Protein AF-A0A401QJZ1-F1 (afdb_monomer)

Structure (mmCIF, N/CA/C/O backbone):
data_AF-A0A401QJZ1-F1
#
_entry.id   AF-A0A401QJZ1-F1
#
loop_
_atom_site.group_PDB
_atom_site.id
_atom_site.type_symbol
_atom_site.label_atom_id
_atom_site.label_alt_id
_atom_site.label_comp_id
_atom_site.label_asym_id
_atom_site.label_entity_id
_atom_site.label_seq_id
_atom_site.pdbx_PDB_ins_code
_atom_site.Cartn_x
_atom_site.Cartn_y
_atom_site.Cartn_z
_atom_site.occupancy
_atom_site.B_iso_or_equiv
_atom_site.auth_seq_id
_atom_site.auth_comp_id
_atom_site.auth_asym_id
_atom_site.auth_atom_id
_atom_site.pdbx_PDB_model_num
ATOM 1 N N . ARG A 1 1 ? 8.490 4.859 -27.037 1.00 49.72 1 ARG A N 1
ATOM 2 C CA . ARG A 1 1 ? 8.031 3.642 -26.312 1.00 49.72 1 ARG A CA 1
ATOM 3 C C . ARG A 1 1 ? 8.937 3.454 -25.105 1.00 49.72 1 ARG A C 1
ATOM 5 O O . ARG A 1 1 ? 10.087 3.085 -25.302 1.00 49.72 1 ARG A O 1
ATOM 12 N N . CYS A 1 2 ? 8.454 3.712 -23.892 1.00 53.84 2 CYS A N 1
ATOM 13 C CA . CYS A 1 2 ? 9.208 3.396 -22.677 1.00 53.84 2 CYS A CA 1
ATOM 14 C C . CYS A 1 2 ? 9.010 1.915 -22.328 1.00 53.84 2 CYS A C 1
ATOM 16 O O . CYS A 1 2 ? 7.890 1.409 -22.403 1.00 53.84 2 CYS A O 1
ATOM 18 N N . SER A 1 3 ? 10.095 1.214 -21.996 1.00 68.94 3 SER A N 1
ATOM 19 C CA . SER A 1 3 ? 10.020 -0.169 -21.516 1.00 68.94 3 SER A CA 1
ATOM 20 C C . SER A 1 3 ? 9.369 -0.185 -20.126 1.00 68.94 3 SER A C 1
ATOM 22 O O . SER A 1 3 ? 9.793 0.602 -19.278 1.00 68.94 3 SER A O 1
ATOM 24 N N . PRO A 1 4 ? 8.392 -1.067 -19.840 1.00 72.75 4 PRO A N 1
ATOM 25 C CA . PRO A 1 4 ? 7.817 -1.192 -18.495 1.00 72.75 4 PRO A CA 1
ATOM 26 C C . PRO A 1 4 ? 8.852 -1.660 -17.462 1.00 72.75 4 PRO A C 1
ATOM 28 O O . PRO A 1 4 ? 8.659 -1.483 -16.267 1.00 72.75 4 PRO A O 1
ATOM 31 N N . PHE A 1 5 ? 9.980 -2.200 -17.926 1.00 85.50 5 PHE A N 1
ATOM 32 C CA . PHE A 1 5 ? 11.094 -2.644 -17.094 1.00 85.50 5 PHE A CA 1
ATOM 33 C C . PHE A 1 5 ? 12.227 -1.618 -17.030 1.00 85.50 5 PHE A C 1
ATOM 35 O O . PHE A 1 5 ? 13.308 -1.938 -16.550 1.00 85.50 5 PHE A O 1
ATOM 42 N N . ALA A 1 6 ? 12.017 -0.397 -17.539 1.00 84.56 6 ALA A N 1
ATOM 43 C CA . ALA A 1 6 ? 13.047 0.638 -17.535 1.00 84.56 6 ALA A CA 1
ATOM 44 C C . ALA A 1 6 ? 13.527 0.962 -16.111 1.00 84.56 6 ALA A C 1
ATOM 46 O O . ALA A 1 6 ? 14.721 1.132 -15.913 1.00 84.56 6 ALA A O 1
ATOM 47 N N . ALA A 1 7 ? 12.639 0.971 -15.112 1.00 86.12 7 ALA A N 1
ATOM 48 C CA . ALA A 1 7 ? 13.050 1.207 -13.728 1.00 86.12 7 ALA A CA 1
ATOM 49 C C . ALA A 1 7 ? 14.062 0.150 -13.243 1.00 86.12 7 ALA A C 1
ATOM 51 O O . ALA A 1 7 ? 15.143 0.510 -12.791 1.00 86.12 7 ALA A O 1
ATOM 52 N N . HIS A 1 8 ? 13.770 -1.139 -13.441 1.00 87.44 8 HIS A N 1
ATOM 53 C CA . HIS A 1 8 ? 14.674 -2.237 -13.072 1.00 87.44 8 HIS A CA 1
ATOM 54 C C . HIS A 1 8 ? 15.963 -2.257 -13.902 1.00 87.44 8 HIS A C 1
ATOM 56 O O . HIS A 1 8 ? 17.048 -2.453 -13.367 1.00 87.44 8 HIS A O 1
ATOM 62 N N . LEU A 1 9 ? 15.870 -2.024 -15.217 1.00 89.19 9 LEU A N 1
ATOM 63 C CA . LEU A 1 9 ? 17.038 -2.009 -16.103 1.00 89.19 9 LEU A CA 1
ATOM 64 C C . LEU A 1 9 ? 18.058 -0.937 -15.701 1.00 89.19 9 LEU A C 1
ATOM 66 O O . LEU A 1 9 ? 19.244 -1.112 -15.959 1.00 89.19 9 LEU A O 1
ATOM 70 N N . TYR A 1 10 ? 17.610 0.159 -15.094 1.00 89.75 10 TYR A N 1
ATOM 71 C CA . TYR A 1 10 ? 18.457 1.291 -14.730 1.00 89.75 10 TYR A CA 1
ATOM 72 C C . TYR A 1 10 ? 18.639 1.456 -13.207 1.00 89.75 10 TYR A C 1
ATOM 74 O O . TYR A 1 10 ? 19.152 2.488 -12.781 1.00 89.75 10 TYR A O 1
ATOM 82 N N . ASP A 1 11 ? 18.265 0.460 -12.392 1.00 86.94 11 ASP A N 1
ATOM 83 C CA . ASP A 1 11 ? 18.289 0.511 -10.914 1.00 86.94 11 ASP A CA 1
ATOM 84 C C . ASP A 1 11 ? 17.571 1.755 -10.327 1.00 86.94 11 ASP A C 1
ATOM 86 O O . ASP A 1 11 ? 17.986 2.329 -9.322 1.00 86.94 11 ASP A O 1
ATOM 90 N N . ALA A 1 12 ? 16.474 2.189 -10.955 1.00 87.00 12 ALA A N 1
ATOM 91 C CA . ALA A 1 12 ? 15.706 3.386 -10.592 1.00 87.00 12 ALA A CA 1
ATOM 92 C C . ALA A 1 12 ? 14.441 3.080 -9.761 1.00 87.00 12 ALA A C 1
ATOM 94 O O . ALA A 1 12 ? 13.449 3.804 -9.837 1.00 87.00 12 ALA A O 1
ATOM 95 N N . GLU A 1 13 ? 14.445 1.981 -9.007 1.00 81.81 13 GLU A N 1
ATOM 96 C CA . GLU A 1 13 ? 13.301 1.542 -8.191 1.00 81.81 13 GLU A CA 1
ATOM 97 C C . GLU A 1 13 ? 13.238 2.199 -6.806 1.00 81.81 13 GLU A C 1
ATOM 99 O O . GLU A 1 13 ? 12.165 2.313 -6.217 1.00 81.81 13 GLU A O 1
ATOM 104 N N . ASP A 1 14 ? 14.390 2.628 -6.288 1.00 79.88 14 ASP A N 1
ATOM 105 C CA . ASP A 1 14 ? 14.551 3.250 -4.975 1.00 79.88 14 ASP A CA 1
ATOM 106 C C . ASP A 1 14 ? 15.248 4.605 -5.144 1.00 79.88 14 ASP A C 1
ATOM 108 O O . ASP A 1 14 ? 16.245 4.716 -5.858 1.00 79.88 14 ASP A O 1
ATOM 112 N N . ALA A 1 15 ? 14.754 5.630 -4.448 1.00 79.25 15 ALA A N 1
ATOM 113 C CA . ALA A 1 15 ? 15.329 6.974 -4.447 1.00 79.25 15 ALA A CA 1
ATOM 114 C C . ALA A 1 15 ? 16.772 7.037 -3.903 1.00 79.25 15 ALA A C 1
ATOM 116 O O . ALA A 1 15 ? 17.492 7.994 -4.184 1.00 79.25 15 ALA A O 1
ATOM 117 N N . ASN A 1 16 ? 17.197 6.038 -3.127 1.00 81.69 16 ASN A N 1
ATOM 118 C CA . ASN A 1 16 ? 18.529 5.940 -2.536 1.00 81.69 16 ASN A CA 1
ATOM 119 C C . ASN A 1 16 ? 19.529 5.187 -3.422 1.00 81.69 16 ASN A C 1
ATOM 121 O O . ASN A 1 16 ? 20.726 5.195 -3.123 1.00 81.69 16 ASN A O 1
ATOM 125 N N . THR A 1 17 ? 19.068 4.529 -4.491 1.00 77.56 17 THR A N 1
ATOM 126 C CA . THR A 1 17 ? 19.958 3.830 -5.420 1.00 77.56 17 THR A CA 1
ATOM 127 C C . THR A 1 17 ? 20.375 4.785 -6.537 1.00 77.56 17 THR A C 1
ATOM 129 O O . THR A 1 17 ? 19.515 5.355 -7.208 1.00 77.56 17 THR A O 1
ATOM 132 N N . PRO A 1 18 ? 21.686 5.000 -6.761 1.00 80.19 18 PRO A N 1
ATOM 133 C CA . PRO A 1 18 ? 22.142 5.801 -7.886 1.00 80.19 18 PRO A CA 1
ATOM 134 C C . PRO A 1 18 ? 21.669 5.187 -9.204 1.00 80.19 18 PRO A C 1
ATOM 136 O O . PRO A 1 18 ? 22.037 4.060 -9.537 1.00 80.19 18 PRO A O 1
ATOM 139 N N . VAL A 1 19 ? 20.878 5.951 -9.954 1.00 81.00 19 VAL A N 1
ATOM 140 C CA . VAL A 1 19 ? 20.351 5.530 -11.252 1.00 81.00 19 VAL A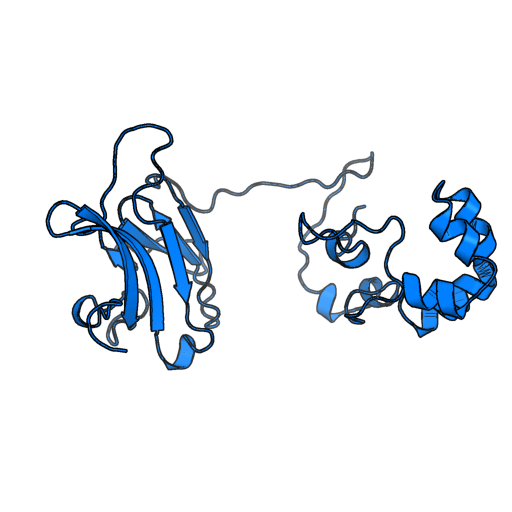 CA 1
ATOM 141 C C . VAL A 1 19 ? 21.511 5.276 -12.213 1.00 81.00 19 VAL A C 1
ATOM 143 O O . VAL A 1 19 ? 22.420 6.100 -12.356 1.00 81.00 19 VAL A O 1
ATOM 146 N N . ARG A 1 20 ? 21.488 4.127 -12.887 1.00 83.00 20 ARG A N 1
ATOM 147 C CA . ARG A 1 20 ? 22.456 3.812 -13.939 1.00 83.00 20 ARG A CA 1
ATOM 148 C C . ARG A 1 20 ? 22.210 4.705 -15.149 1.00 83.00 20 ARG A C 1
ATOM 150 O O . ARG A 1 20 ? 21.081 5.073 -15.444 1.00 83.00 20 ARG A O 1
ATOM 157 N N . MET A 1 21 ? 23.256 4.997 -15.912 1.00 80.75 21 MET A N 1
ATOM 158 C CA . MET A 1 21 ? 23.105 5.678 -17.208 1.00 80.75 21 MET A CA 1
ATOM 159 C C . MET A 1 21 ? 22.931 4.715 -18.380 1.00 80.75 21 MET A C 1
ATOM 161 O O . MET A 1 21 ? 22.413 5.098 -19.425 1.00 80.75 21 MET A O 1
ATOM 165 N N . LEU A 1 22 ? 23.344 3.460 -18.206 1.00 85.88 22 LEU A N 1
ATOM 166 C CA . LEU A 1 22 ? 23.164 2.391 -19.179 1.00 85.88 22 LEU A CA 1
ATOM 167 C C . LEU A 1 22 ? 22.280 1.295 -18.585 1.00 85.88 22 LEU A C 1
ATOM 169 O O . LEU A 1 22 ? 22.377 1.032 -17.382 1.00 85.88 22 LEU A O 1
ATOM 173 N N . PRO A 1 23 ? 21.452 0.633 -19.413 1.00 88.75 23 PRO A N 1
ATOM 174 C CA . PRO A 1 23 ? 20.647 -0.473 -18.942 1.00 88.75 23 PRO A CA 1
ATOM 175 C C . PRO A 1 23 ? 21.561 -1.626 -18.542 1.00 88.75 23 PRO A C 1
ATOM 177 O O . PRO A 1 23 ? 22.586 -1.891 -19.177 1.00 88.75 23 PRO A O 1
ATOM 180 N N . GLY A 1 24 ? 21.162 -2.344 -17.508 1.00 91.44 24 GLY A N 1
ATOM 181 C CA . GLY A 1 24 ? 21.855 -3.533 -17.086 1.00 91.44 24 GLY A CA 1
ATOM 182 C C . GLY A 1 24 ? 21.775 -4.642 -18.140 1.00 91.44 24 GLY A C 1
ATOM 183 O O . GLY A 1 24 ? 20.713 -4.927 -18.708 1.00 91.44 24 GLY A O 1
ATOM 184 N N . LEU A 1 25 ? 22.918 -5.260 -18.425 1.00 91.94 25 LEU A N 1
ATOM 185 C CA . LEU A 1 25 ? 23.078 -6.247 -19.491 1.00 91.94 25 LEU A CA 1
ATOM 186 C C . LEU A 1 25 ? 23.142 -7.659 -18.914 1.00 91.94 25 LEU A C 1
ATOM 188 O O . LEU A 1 25 ? 23.755 -7.894 -17.873 1.00 91.94 25 LEU A O 1
ATOM 192 N N . CYS A 1 26 ? 22.538 -8.622 -19.609 1.00 91.81 26 CYS A N 1
ATOM 193 C CA . CYS A 1 26 ? 22.688 -10.025 -19.244 1.00 91.81 26 CYS A CA 1
ATOM 194 C C . CYS A 1 26 ? 24.154 -10.457 -19.420 1.00 91.81 26 CYS A C 1
ATOM 196 O O . CYS A 1 26 ? 24.778 -10.008 -20.383 1.00 91.81 26 CYS A O 1
ATOM 198 N N . PRO A 1 27 ? 24.709 -11.332 -18.559 1.00 88.00 27 PRO A N 1
ATOM 199 C CA . PRO A 1 27 ? 26.133 -11.687 -18.592 1.00 88.00 27 PRO A CA 1
ATOM 200 C C . PRO A 1 27 ? 26.642 -12.122 -19.975 1.00 88.00 27 PRO A C 1
ATOM 202 O O . PRO A 1 27 ? 27.627 -11.574 -20.480 1.00 88.00 27 PRO A O 1
ATOM 205 N N . ASP A 1 28 ? 25.917 -13.033 -20.627 1.00 87.38 28 ASP A N 1
ATOM 206 C CA . ASP A 1 28 ? 26.284 -13.555 -21.948 1.00 87.38 28 ASP A CA 1
ATOM 207 C C . ASP A 1 28 ? 26.215 -12.461 -23.022 1.00 87.38 28 ASP A C 1
ATOM 209 O O . ASP A 1 28 ? 27.132 -12.291 -23.828 1.00 87.38 28 ASP A O 1
ATOM 213 N N . TYR A 1 29 ? 25.162 -11.641 -22.976 1.00 90.56 29 TYR A N 1
ATOM 214 C CA . TYR A 1 29 ? 24.973 -10.540 -23.915 1.00 90.56 29 TYR A CA 1
ATOM 215 C C . TYR A 1 29 ? 25.985 -9.408 -23.714 1.00 90.56 29 TYR A C 1
ATOM 217 O O . TYR A 1 29 ? 26.430 -8.803 -24.687 1.00 90.56 29 TYR A O 1
ATOM 225 N N . CYS A 1 30 ? 26.389 -9.128 -22.474 1.00 91.62 30 CYS A N 1
ATOM 226 C CA . CYS A 1 30 ? 27.355 -8.078 -22.172 1.00 91.62 30 CYS A CA 1
ATOM 227 C C . CYS A 1 30 ? 28.689 -8.324 -22.880 1.00 91.62 30 CYS A C 1
ATOM 229 O O . CYS A 1 30 ? 29.263 -7.411 -23.477 1.00 91.62 30 CYS A O 1
ATOM 231 N N . THR A 1 31 ? 29.152 -9.575 -22.868 1.00 90.81 31 THR A N 1
ATOM 232 C CA . THR A 1 31 ? 30.398 -9.969 -23.530 1.00 90.81 31 THR A CA 1
ATOM 233 C C . THR A 1 31 ? 30.340 -9.705 -25.034 1.00 90.81 31 THR A C 1
ATOM 235 O O . THR A 1 31 ? 31.297 -9.184 -25.615 1.00 90.81 31 THR A O 1
ATOM 238 N N . ASP A 1 32 ? 29.222 -10.041 -25.671 1.00 92.06 32 ASP A N 1
ATOM 239 C CA . ASP A 1 32 ? 29.037 -9.840 -27.106 1.00 92.06 32 ASP A CA 1
ATOM 240 C C . ASP A 1 32 ? 28.842 -8.368 -27.470 1.00 92.06 32 ASP A C 1
ATOM 242 O O . ASP A 1 32 ? 29.412 -7.897 -28.461 1.00 92.06 32 ASP A O 1
ATOM 246 N N . PHE A 1 33 ? 28.113 -7.621 -26.638 1.00 91.00 33 PHE A N 1
ATOM 247 C CA . PHE A 1 33 ? 27.960 -6.178 -26.773 1.00 91.00 33 PHE A CA 1
ATOM 248 C C . PHE A 1 33 ? 29.312 -5.470 -26.681 1.00 91.00 3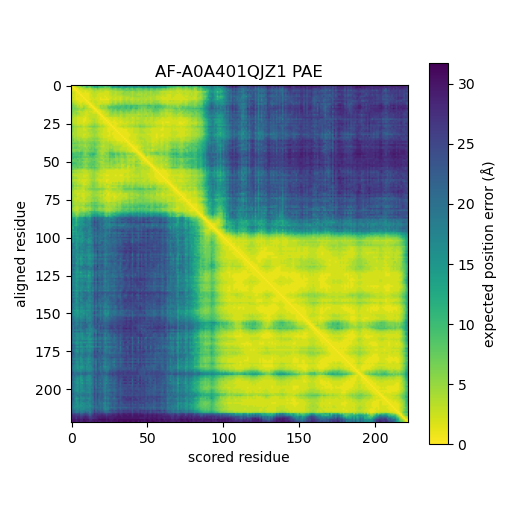3 PHE A C 1
ATOM 250 O O . PHE A 1 33 ? 29.642 -4.669 -27.552 1.00 91.00 33 PHE A O 1
ATOM 257 N N . TRP A 1 34 ? 30.140 -5.802 -25.689 1.00 91.12 34 TRP A N 1
ATOM 258 C CA . TRP A 1 34 ? 31.461 -5.195 -25.540 1.00 91.12 34 TRP A CA 1
ATOM 259 C C . TRP A 1 34 ? 32.343 -5.453 -26.769 1.00 91.12 34 TRP A C 1
ATOM 261 O O . TRP A 1 34 ? 32.947 -4.529 -27.306 1.00 91.12 34 TRP A O 1
ATOM 271 N N . LYS A 1 35 ? 32.367 -6.686 -27.294 1.00 91.25 35 LYS A N 1
ATOM 272 C CA . LYS A 1 35 ? 33.180 -7.024 -28.480 1.00 91.25 35 LYS A CA 1
ATOM 273 C C . LYS A 1 35 ? 32.786 -6.231 -29.727 1.00 91.25 35 LYS A C 1
ATOM 275 O O . LYS A 1 35 ? 33.656 -5.891 -30.523 1.00 91.25 35 LYS A O 1
ATOM 280 N N . ARG A 1 36 ? 31.487 -5.999 -29.927 1.00 93.06 36 ARG A N 1
ATOM 281 C CA . ARG A 1 36 ? 30.946 -5.444 -31.179 1.00 93.06 36 ARG A CA 1
ATOM 282 C C . ARG A 1 36 ? 30.692 -3.943 -31.116 1.00 93.06 36 ARG A C 1
ATOM 284 O O . ARG A 1 36 ? 30.810 -3.272 -32.133 1.00 93.06 36 ARG A O 1
ATOM 291 N N . CYS A 1 37 ? 30.334 -3.440 -29.940 1.00 90.25 37 CYS A N 1
ATOM 292 C CA . CYS A 1 37 ? 29.705 -2.134 -29.785 1.00 90.25 37 CYS A CA 1
ATOM 293 C C . CYS A 1 37 ? 30.353 -1.255 -28.708 1.00 90.25 37 CYS A C 1
ATOM 295 O O . CYS A 1 37 ? 29.906 -0.125 -28.550 1.00 90.25 37 CYS A O 1
ATOM 297 N N . ARG A 1 38 ? 31.386 -1.700 -27.973 1.00 88.12 38 ARG A N 1
ATOM 298 C CA . ARG A 1 38 ? 31.971 -0.903 -26.867 1.00 88.12 38 ARG A CA 1
ATOM 299 C C . ARG A 1 38 ? 32.327 0.535 -27.243 1.00 88.12 38 ARG A C 1
ATOM 301 O O . ARG A 1 38 ? 32.027 1.434 -26.478 1.00 88.12 38 ARG A O 1
ATOM 308 N N . SER A 1 39 ? 32.863 0.758 -28.443 1.00 85.44 39 SER A N 1
ATOM 309 C CA . SER A 1 39 ? 33.275 2.084 -28.922 1.00 85.44 39 SER A CA 1
ATOM 310 C C . SER A 1 39 ? 32.105 3.028 -29.204 1.00 85.44 39 SER A C 1
ATOM 312 O O . SER A 1 39 ? 32.318 4.189 -29.523 1.00 85.44 39 SER A O 1
ATOM 314 N N . THR A 1 40 ? 30.865 2.535 -29.160 1.00 84.00 40 THR A N 1
ATOM 315 C CA . THR A 1 40 ? 29.672 3.380 -29.289 1.00 84.00 40 THR A CA 1
ATOM 316 C C . THR A 1 40 ? 29.285 4.029 -27.965 1.00 84.00 40 THR A C 1
ATOM 318 O O . THR A 1 40 ? 28.518 4.983 -27.966 1.00 84.00 40 THR A O 1
ATOM 321 N N . LEU A 1 41 ? 29.815 3.563 -26.832 1.00 78.06 41 LEU A N 1
ATOM 322 C CA . LEU A 1 41 ? 29.439 4.072 -25.514 1.00 78.06 41 LEU A CA 1
ATOM 323 C C . LEU A 1 41 ? 29.929 5.493 -25.274 1.00 78.06 41 LEU A C 1
ATOM 325 O O . LEU A 1 41 ? 29.131 6.329 -24.865 1.00 78.06 41 LEU A O 1
ATOM 329 N N . SER A 1 42 ? 31.174 5.792 -25.632 1.00 81.44 42 SER A N 1
ATOM 330 C CA . SER A 1 42 ? 31.717 7.156 -25.677 1.00 81.44 42 SER A CA 1
ATOM 331 C C . SER A 1 42 ? 30.922 8.116 -26.570 1.00 81.44 42 SER A C 1
ATOM 333 O O . SER A 1 42 ? 31.038 9.329 -26.420 1.00 81.44 42 SER A O 1
ATOM 335 N N . LEU A 1 43 ? 30.079 7.601 -27.475 1.00 81.06 43 LEU A N 1
ATOM 336 C CA . LEU A 1 43 ? 29.162 8.408 -28.289 1.00 81.06 43 LEU A CA 1
ATOM 337 C C . LEU A 1 43 ? 27.772 8.567 -27.655 1.00 81.06 43 LEU A C 1
ATOM 339 O O . LEU A 1 43 ? 27.035 9.478 -28.023 1.00 81.06 43 LEU A O 1
ATOM 343 N N . LEU A 1 44 ? 27.391 7.672 -26.741 1.00 72.94 44 LEU A N 1
ATOM 344 C CA . LEU A 1 44 ? 26.059 7.607 -26.133 1.00 72.94 44 LEU A CA 1
ATOM 345 C C . LEU A 1 44 ? 26.006 8.231 -24.735 1.00 72.94 44 LEU A C 1
ATOM 347 O O . LEU A 1 44 ? 24.930 8.618 -24.284 1.00 72.94 44 LEU A O 1
ATOM 351 N N . THR A 1 45 ? 27.139 8.320 -24.039 1.00 73.75 45 THR A N 1
ATOM 352 C CA . THR A 1 45 ? 27.222 8.880 -22.689 1.00 73.75 45 THR A CA 1
ATOM 353 C C . THR A 1 45 ? 28.477 9.731 -22.514 1.00 73.75 45 THR A C 1
ATOM 355 O O . THR A 1 45 ? 29.549 9.382 -22.994 1.00 73.75 45 THR A O 1
ATOM 358 N N . GLY A 1 46 ? 28.338 10.852 -21.799 1.00 71.50 46 GLY A N 1
ATOM 359 C CA . GLY A 1 46 ? 29.458 11.703 -21.375 1.00 71.50 46 GLY A CA 1
ATOM 360 C C . GLY A 1 46 ? 30.094 11.264 -20.052 1.00 71.50 46 GLY A C 1
ATOM 361 O O . GLY A 1 46 ? 30.895 12.000 -19.482 1.00 71.50 46 GLY A O 1
ATOM 362 N N . ASP A 1 47 ? 29.710 10.102 -19.522 1.00 76.31 47 ASP A N 1
ATOM 363 C CA . ASP A 1 47 ? 30.231 9.587 -18.263 1.00 76.31 47 ASP A CA 1
ATOM 364 C C . ASP A 1 47 ? 31.637 9.021 -18.409 1.00 76.31 47 ASP A C 1
ATOM 366 O O . ASP A 1 47 ? 31.846 7.937 -18.963 1.00 76.31 47 ASP A O 1
ATOM 370 N N . GLN A 1 48 ? 32.596 9.739 -17.830 1.00 75.00 48 GLN A N 1
ATOM 371 C CA . GLN A 1 48 ? 34.001 9.357 -17.826 1.00 75.00 48 GLN A CA 1
ATOM 372 C C . GLN A 1 48 ? 34.208 7.949 -17.262 1.00 75.00 48 GLN A C 1
ATOM 374 O O . GLN A 1 48 ? 34.995 7.179 -17.801 1.00 75.00 48 GLN A O 1
ATOM 379 N N . ARG A 1 49 ? 33.430 7.567 -16.241 1.00 76.94 49 ARG A N 1
ATOM 380 C CA . ARG A 1 49 ? 33.557 6.263 -15.589 1.00 76.94 49 ARG A CA 1
ATOM 381 C C . ARG A 1 49 ? 33.182 5.116 -16.522 1.00 76.94 49 ARG A C 1
ATOM 383 O O . ARG A 1 49 ? 33.837 4.084 -16.494 1.00 76.94 49 ARG A O 1
ATOM 390 N N . THR A 1 50 ? 32.157 5.291 -17.349 1.00 73.50 50 THR A N 1
ATOM 391 C CA . THR A 1 50 ? 31.749 4.307 -18.358 1.00 73.50 50 THR A CA 1
ATOM 392 C C . THR A 1 50 ? 32.721 4.264 -19.542 1.00 73.50 50 THR A C 1
ATOM 394 O O . THR A 1 50 ? 33.016 3.178 -20.041 1.00 73.50 50 THR A O 1
ATOM 397 N N . MET A 1 51 ? 33.272 5.412 -19.950 1.00 73.50 51 MET A N 1
ATOM 398 C CA . MET A 1 51 ? 34.285 5.490 -21.013 1.00 73.50 51 MET A CA 1
ATOM 399 C C . MET A 1 51 ? 35.606 4.816 -20.610 1.00 73.50 51 MET A C 1
ATOM 401 O O . MET A 1 51 ? 36.181 4.062 -21.395 1.00 73.50 51 MET A O 1
ATOM 405 N N . ASP A 1 52 ? 36.048 4.993 -19.363 1.00 80.06 52 ASP A N 1
ATOM 406 C CA . ASP A 1 52 ? 37.271 4.368 -18.839 1.00 80.06 52 ASP A CA 1
ATOM 407 C C . ASP A 1 52 ? 37.178 2.825 -18.822 1.00 80.06 52 ASP A C 1
ATOM 409 O O . ASP A 1 52 ? 38.188 2.118 -18.907 1.00 80.06 52 ASP A O 1
ATOM 413 N N . LEU A 1 53 ? 35.953 2.287 -18.764 1.00 80.94 53 LEU A N 1
ATOM 414 C CA . LEU A 1 53 ? 35.670 0.851 -18.765 1.00 80.94 53 LEU A CA 1
ATOM 415 C C . LEU A 1 53 ? 35.695 0.218 -20.168 1.00 80.94 53 LEU A C 1
ATOM 417 O O . LEU A 1 53 ? 35.768 -1.005 -20.268 1.00 80.94 53 LEU A O 1
ATOM 421 N N . GLU A 1 54 ? 35.694 0.992 -21.262 1.00 83.94 54 GLU A N 1
ATOM 422 C CA . GLU A 1 54 ? 35.695 0.437 -22.632 1.00 83.94 54 GLU A CA 1
ATOM 423 C C . GLU A 1 54 ? 36.923 -0.451 -22.918 1.00 83.94 54 GLU A C 1
ATOM 425 O O . GLU A 1 54 ? 36.875 -1.383 -23.732 1.00 83.94 54 GLU A O 1
ATOM 430 N N . SER A 1 55 ? 38.034 -0.184 -22.233 1.00 85.38 55 SER A N 1
ATOM 431 C CA . SER A 1 55 ? 39.300 -0.895 -22.414 1.00 85.38 55 SER A CA 1
ATOM 432 C C . SER A 1 55 ? 39.343 -2.278 -21.746 1.00 85.38 55 SER A C 1
ATOM 434 O O . SER A 1 55 ? 40.099 -3.138 -22.202 1.00 85.38 55 SER A O 1
ATOM 436 N N . ASP A 1 56 ? 38.496 -2.533 -20.741 1.00 90.94 56 ASP A N 1
ATOM 437 C CA . ASP A 1 56 ? 38.509 -3.749 -19.917 1.00 90.94 56 ASP A CA 1
ATOM 438 C C . ASP A 1 56 ? 37.118 -4.396 -19.864 1.00 90.94 56 ASP A C 1
ATOM 440 O O . ASP A 1 56 ? 36.201 -3.917 -19.196 1.00 90.94 56 ASP A O 1
ATOM 444 N N . ARG A 1 57 ? 36.977 -5.535 -20.552 1.00 90.62 57 ARG A N 1
ATOM 445 C CA . ARG A 1 57 ? 35.724 -6.297 -20.626 1.00 90.62 57 ARG A CA 1
ATOM 446 C C . ARG A 1 57 ? 35.203 -6.724 -19.255 1.00 90.62 57 ARG A C 1
ATOM 448 O O . ARG A 1 57 ? 33.998 -6.662 -19.028 1.00 90.62 57 ARG A O 1
ATOM 455 N N . GLU A 1 58 ? 36.074 -7.209 -18.373 1.00 90.38 58 GLU A N 1
ATOM 456 C CA . GLU A 1 58 ? 35.649 -7.772 -17.086 1.00 90.38 58 GLU A CA 1
ATOM 457 C C . GLU A 1 58 ? 35.111 -6.674 -16.180 1.00 90.38 58 GLU A C 1
ATOM 459 O O . GLU A 1 58 ? 34.043 -6.816 -15.586 1.00 90.38 58 GLU A O 1
ATOM 464 N N . ARG A 1 59 ? 35.799 -5.529 -16.136 1.00 89.94 59 ARG A N 1
ATOM 465 C CA . ARG A 1 59 ? 35.310 -4.369 -15.385 1.00 89.94 59 ARG A CA 1
ATOM 466 C C . ARG A 1 59 ? 34.038 -3.795 -15.998 1.00 89.94 59 ARG A C 1
ATOM 468 O O . ARG A 1 59 ? 33.122 -3.438 -15.260 1.00 89.94 59 ARG A O 1
ATOM 475 N N . PHE A 1 60 ? 33.962 -3.746 -17.326 1.00 89.19 60 PHE A N 1
ATOM 476 C CA . PHE A 1 60 ? 32.781 -3.286 -18.046 1.00 89.19 60 PHE A CA 1
ATOM 477 C C . PHE A 1 60 ? 31.543 -4.131 -17.725 1.00 89.19 60 PHE A C 1
ATOM 479 O O . PHE A 1 60 ? 30.512 -3.602 -17.306 1.00 89.19 60 PHE A O 1
ATOM 486 N N . CYS A 1 61 ? 31.649 -5.454 -17.862 1.00 90.00 61 CYS A N 1
ATOM 487 C CA . CYS A 1 61 ? 30.532 -6.342 -17.569 1.00 90.00 61 CYS A CA 1
ATOM 488 C C . CYS A 1 61 ? 30.256 -6.460 -16.073 1.00 90.00 61 CYS A C 1
ATOM 490 O O . CYS A 1 61 ? 29.095 -6.495 -15.688 1.00 90.00 61 CYS A O 1
ATOM 492 N N . GLY A 1 62 ? 31.271 -6.403 -15.211 1.00 89.62 62 GLY A N 1
ATOM 493 C CA . GLY A 1 62 ? 31.061 -6.312 -13.765 1.00 89.62 62 GLY A CA 1
ATOM 494 C C . GLY A 1 62 ? 30.260 -5.071 -13.353 1.00 89.62 62 GLY A C 1
ATOM 495 O O . GLY A 1 62 ? 29.469 -5.137 -12.416 1.00 89.62 62 GLY A O 1
ATOM 496 N N . TYR A 1 63 ? 30.422 -3.955 -14.071 1.00 87.56 63 TYR A N 1
ATOM 497 C CA . TYR A 1 63 ? 29.650 -2.735 -13.843 1.00 87.56 63 TYR A CA 1
ATOM 498 C C . TYR A 1 63 ? 28.211 -2.841 -14.374 1.00 87.56 63 TYR A C 1
ATOM 500 O O . TYR A 1 63 ? 27.269 -2.458 -13.679 1.00 87.56 63 TYR A O 1
ATOM 508 N N . LEU A 1 64 ? 28.011 -3.380 -15.582 1.00 88.00 64 LEU A N 1
ATOM 509 C CA . LEU A 1 64 ? 26.694 -3.406 -16.234 1.00 88.00 64 LEU A CA 1
ATOM 510 C C . LEU A 1 64 ? 25.834 -4.636 -15.941 1.00 88.00 64 LEU A C 1
ATOM 512 O O . LEU A 1 64 ? 24.640 -4.598 -16.218 1.00 88.00 64 LEU A O 1
ATOM 516 N N . VAL A 1 65 ? 26.374 -5.716 -15.387 1.00 87.88 65 VAL A N 1
ATOM 517 C CA . VAL A 1 65 ? 25.566 -6.898 -15.064 1.00 87.88 65 VAL A CA 1
ATOM 518 C C . VAL A 1 65 ? 24.583 -6.589 -13.928 1.00 87.88 65 VAL A C 1
ATOM 520 O O . VAL A 1 65 ? 24.942 -5.999 -12.905 1.00 87.88 65 VAL A O 1
ATOM 523 N N . LEU A 1 66 ? 23.323 -6.997 -14.112 1.00 84.81 66 LEU A N 1
ATOM 524 C CA . LEU A 1 66 ? 22.310 -6.968 -13.054 1.00 84.81 66 LEU A CA 1
ATOM 525 C C . LEU A 1 66 ? 22.447 -8.184 -12.148 1.00 84.81 66 LEU A C 1
ATOM 527 O O . LEU A 1 66 ? 22.757 -9.287 -12.598 1.00 84.81 66 LEU A O 1
ATOM 531 N N . ARG A 1 67 ? 22.160 -7.979 -10.860 1.00 79.75 67 ARG A N 1
ATOM 532 C CA . ARG A 1 67 ? 22.102 -9.071 -9.878 1.00 79.75 67 ARG A CA 1
ATOM 533 C C . ARG A 1 67 ? 20.888 -9.966 -10.086 1.00 79.75 67 ARG A C 1
ATOM 535 O O . ARG A 1 67 ? 20.979 -11.155 -9.803 1.00 79.75 67 ARG A O 1
ATOM 542 N N . ASP A 1 68 ? 19.789 -9.393 -10.573 1.00 82.19 68 ASP A N 1
ATOM 543 C CA . ASP A 1 68 ? 18.614 -10.141 -10.998 1.00 82.19 68 ASP A CA 1
ATOM 544 C C . ASP A 1 68 ? 18.647 -10.343 -12.527 1.00 82.19 68 ASP A C 1
ATOM 546 O O . ASP A 1 68 ? 18.360 -9.412 -13.289 1.00 82.19 68 ASP A O 1
ATOM 550 N N . PRO A 1 69 ? 19.027 -11.540 -13.006 1.00 79.50 69 PRO A N 1
ATOM 551 C CA . PRO A 1 69 ? 19.095 -11.830 -14.430 1.00 79.50 69 PRO A CA 1
ATOM 552 C C . PRO A 1 69 ? 17.714 -11.955 -15.094 1.00 79.50 69 PRO A C 1
ATOM 554 O O . PRO A 1 69 ? 17.660 -12.028 -16.321 1.00 79.50 69 PRO A O 1
ATOM 557 N N . GLU A 1 70 ? 16.594 -11.965 -14.354 1.00 82.88 70 GLU A N 1
ATOM 558 C CA . GLU A 1 70 ? 15.266 -11.926 -14.985 1.00 82.88 70 GLU A CA 1
ATOM 559 C C . GLU A 1 70 ? 15.014 -10.567 -15.665 1.00 82.88 70 GLU A C 1
ATOM 561 O O . GLU A 1 70 ? 14.382 -10.520 -16.721 1.00 82.88 70 GLU A O 1
ATOM 566 N N . TYR A 1 71 ? 15.577 -9.474 -15.137 1.00 86.44 71 TYR A N 1
ATOM 567 C CA . TYR A 1 71 ? 15.312 -8.105 -15.602 1.00 86.44 71 TYR A CA 1
ATOM 568 C C . TYR A 1 71 ? 16.418 -7.500 -16.476 1.00 86.44 71 TYR A C 1
ATOM 570 O O . TYR A 1 71 ? 16.420 -6.295 -16.715 1.00 86.44 71 TYR A O 1
ATOM 578 N N . CYS A 1 72 ? 17.348 -8.307 -16.991 1.00 88.69 72 CYS A N 1
ATOM 579 C CA . CYS A 1 72 ? 18.456 -7.818 -17.814 1.00 88.69 72 CYS A CA 1
ATOM 580 C C . CYS A 1 72 ? 18.134 -7.766 -19.316 1.00 88.69 72 CYS A C 1
ATOM 582 O O . CYS A 1 72 ? 17.323 -8.530 -19.850 1.00 88.69 72 CYS A O 1
ATOM 584 N N . TYR A 1 73 ? 18.810 -6.865 -20.032 1.00 88.44 73 TYR A N 1
ATOM 585 C CA . TYR A 1 73 ? 18.699 -6.760 -21.486 1.00 88.44 73 TYR A CA 1
ATOM 586 C C . TYR A 1 73 ? 19.621 -7.769 -22.203 1.00 88.44 73 TYR A C 1
ATOM 588 O O . TYR A 1 73 ? 20.782 -7.907 -21.803 1.00 88.44 73 TYR A O 1
ATOM 596 N N . PRO A 1 74 ? 19.174 -8.427 -23.296 1.00 88.50 74 PRO A N 1
ATOM 597 C CA . PRO A 1 74 ? 17.877 -8.302 -23.970 1.00 88.50 74 PRO A CA 1
ATOM 598 C C . PRO A 1 74 ? 16.813 -9.285 -23.470 1.00 88.50 74 PRO A C 1
ATOM 600 O O . PRO A 1 74 ? 15.684 -9.219 -23.952 1.00 88.50 74 PRO A O 1
ATOM 603 N N . ASN A 1 75 ? 17.135 -10.187 -22.537 1.00 88.44 75 ASN A N 1
ATOM 604 C CA . ASN A 1 75 ? 16.239 -11.277 -22.127 1.00 88.44 75 ASN A CA 1
ATOM 605 C C . ASN A 1 75 ? 14.859 -10.777 -21.689 1.00 88.44 75 ASN A C 1
ATOM 607 O O . ASN A 1 75 ? 13.845 -11.400 -22.013 1.00 88.44 75 ASN A O 1
ATOM 611 N N . VAL A 1 76 ? 14.816 -9.615 -21.035 1.00 87.19 76 VAL A N 1
ATOM 612 C CA . VAL A 1 76 ? 13.584 -8.939 -20.624 1.00 87.19 76 VAL A CA 1
ATOM 613 C C . VAL A 1 76 ? 12.619 -8.673 -21.793 1.00 87.19 76 VAL A C 1
ATOM 615 O O . VAL A 1 76 ? 11.407 -8.788 -21.626 1.00 87.19 76 VAL A O 1
ATOM 618 N N . LEU A 1 77 ? 13.123 -8.399 -23.003 1.00 81.38 77 LEU A N 1
ATOM 619 C CA . LEU A 1 77 ? 12.297 -8.175 -24.196 1.00 81.38 77 LEU A CA 1
ATOM 620 C C . LEU A 1 77 ? 11.716 -9.470 -24.774 1.00 81.38 77 LEU A C 1
ATOM 622 O O . LEU A 1 77 ? 10.669 -9.445 -25.411 1.00 81.38 77 LEU A O 1
ATOM 626 N N . SER A 1 78 ? 12.396 -10.595 -24.564 1.00 84.12 78 SER A N 1
ATOM 627 C CA . SER A 1 78 ? 11.982 -11.917 -25.054 1.00 84.12 78 SER A CA 1
ATOM 628 C C . SER A 1 78 ? 11.243 -12.757 -24.008 1.00 84.12 78 SER A C 1
ATOM 630 O O . SER A 1 78 ? 10.762 -13.847 -24.312 1.00 84.12 78 SER A O 1
ATOM 632 N N . SER A 1 79 ? 11.168 -12.290 -22.760 1.00 85.25 79 SER A N 1
ATOM 633 C CA . SER A 1 79 ? 10.590 -13.059 -21.661 1.00 85.25 79 SER A CA 1
ATOM 634 C C . SER A 1 79 ? 9.066 -13.114 -21.760 1.00 85.25 79 SER A C 1
ATOM 636 O O . SER A 1 79 ? 8.377 -12.133 -21.484 1.00 85.25 79 SER A O 1
ATOM 638 N N . ASN A 1 80 ? 8.516 -14.283 -22.093 1.00 84.00 80 ASN A N 1
ATOM 639 C CA . ASN A 1 80 ? 7.063 -14.495 -22.131 1.00 84.00 80 ASN A CA 1
ATOM 640 C C . ASN A 1 80 ? 6.402 -14.299 -20.760 1.00 84.00 80 ASN A C 1
ATOM 642 O O . ASN A 1 80 ? 5.257 -13.869 -20.686 1.00 84.00 80 ASN A O 1
ATOM 646 N N . ARG A 1 81 ? 7.120 -14.608 -19.672 1.00 84.31 81 ARG A N 1
ATOM 647 C CA . ARG A 1 81 ? 6.618 -14.463 -18.300 1.00 84.31 81 ARG A CA 1
ATOM 648 C C . ARG A 1 81 ? 6.499 -12.993 -17.902 1.00 84.31 81 ARG A C 1
ATOM 650 O O . ARG A 1 81 ? 5.475 -12.612 -17.349 1.00 84.31 81 ARG A O 1
ATOM 657 N N . LEU A 1 82 ? 7.524 -12.188 -18.188 1.00 79.31 82 LEU A N 1
ATOM 658 C CA . LEU A 1 82 ? 7.540 -10.765 -17.827 1.00 79.31 82 LEU A CA 1
ATOM 659 C C . LEU A 1 82 ? 6.626 -9.941 -18.734 1.00 79.31 82 LEU A C 1
ATOM 661 O O . LEU A 1 82 ? 5.972 -9.014 -18.272 1.00 79.31 82 LEU A O 1
ATOM 665 N N . ASN A 1 83 ? 6.535 -10.305 -20.014 1.00 76.81 83 ASN A N 1
ATOM 666 C CA . ASN A 1 83 ? 5.709 -9.584 -20.982 1.00 76.81 83 ASN A CA 1
ATOM 667 C C . ASN A 1 83 ? 4.238 -10.030 -21.005 1.00 76.81 83 ASN A C 1
ATOM 669 O O . ASN A 1 83 ? 3.442 -9.492 -21.779 1.00 76.81 83 ASN A O 1
ATOM 673 N N . ALA A 1 84 ? 3.846 -10.993 -20.169 1.00 79.06 84 ALA A N 1
ATOM 674 C CA . ALA A 1 84 ? 2.455 -11.406 -20.061 1.00 79.06 84 ALA A CA 1
ATOM 675 C C . ALA A 1 84 ? 1.607 -10.311 -19.394 1.00 79.06 84 ALA A C 1
ATOM 677 O O . ALA A 1 84 ? 1.967 -9.772 -18.353 1.00 79.06 84 ALA A O 1
ATOM 678 N N . ASN A 1 85 ? 0.426 -10.036 -19.955 1.00 70.19 85 ASN A N 1
ATOM 679 C CA . ASN A 1 85 ? -0.618 -9.208 -19.332 1.00 70.19 85 ASN A CA 1
ATOM 680 C C . ASN A 1 85 ? -0.230 -7.750 -18.992 1.00 70.19 85 ASN A C 1
ATOM 682 O O . ASN A 1 85 ? -0.887 -7.136 -18.157 1.00 70.19 85 ASN A O 1
ATOM 686 N N . LEU A 1 86 ? 0.758 -7.154 -19.673 1.00 67.00 86 LEU A N 1
ATOM 687 C CA . LEU A 1 86 ? 1.183 -5.752 -19.472 1.00 67.00 86 LEU A CA 1
ATOM 688 C C . LEU A 1 86 ? 0.113 -4.688 -19.822 1.00 67.00 86 LEU A C 1
ATOM 690 O O . LEU A 1 86 ? 0.347 -3.490 -19.667 1.00 67.00 86 LEU A O 1
ATOM 694 N N . GLY A 1 87 ? -1.062 -5.100 -20.304 1.00 67.44 87 GLY A N 1
ATOM 695 C CA . GLY A 1 87 ? -2.116 -4.199 -20.767 1.00 67.44 87 GLY A CA 1
ATOM 696 C C . GLY A 1 87 ? -1.779 -3.504 -22.092 1.00 67.44 87 GLY A C 1
ATOM 697 O O . GLY A 1 87 ? -0.840 -3.869 -22.799 1.00 67.44 87 GLY A O 1
ATOM 698 N N . ALA A 1 88 ? -2.584 -2.506 -22.465 1.00 65.44 88 ALA A N 1
ATOM 699 C CA . ALA A 1 88 ? -2.367 -1.714 -23.673 1.00 65.44 88 ALA A CA 1
ATOM 700 C C . ALA A 1 88 ? -1.498 -0.491 -23.352 1.00 65.44 88 ALA A C 1
ATOM 702 O O . ALA A 1 88 ? -2.004 0.546 -22.928 1.00 65.44 88 ALA A O 1
ATOM 703 N N . VAL A 1 89 ? -0.191 -0.604 -23.577 1.00 65.00 89 VAL A N 1
ATOM 704 C CA . VAL A 1 89 ? 0.732 0.530 -23.460 1.00 65.00 89 VAL A CA 1
ATOM 705 C C . VAL A 1 89 ? 0.578 1.424 -24.690 1.00 65.00 89 VAL A C 1
ATOM 707 O O . VAL A 1 89 ? 0.939 1.027 -25.800 1.00 65.00 89 VAL A O 1
ATOM 710 N N . ARG A 1 90 ? 0.037 2.633 -24.508 1.00 68.00 90 ARG A N 1
ATOM 711 C CA . ARG A 1 90 ? -0.030 3.650 -25.566 1.00 68.00 90 ARG A CA 1
ATOM 712 C C . ARG A 1 90 ? 1.082 4.671 -25.378 1.00 68.00 90 ARG A C 1
ATOM 714 O O . ARG A 1 90 ? 1.420 5.024 -24.252 1.00 68.00 90 ARG A O 1
ATOM 721 N N . ALA A 1 91 ? 1.656 5.117 -26.486 1.00 70.62 91 ALA A N 1
ATOM 722 C CA . ALA A 1 91 ? 2.566 6.248 -26.515 1.00 70.62 91 ALA A CA 1
ATOM 723 C C . ALA A 1 91 ? 2.049 7.271 -27.526 1.00 70.62 91 ALA A C 1
ATOM 725 O O . ALA A 1 91 ? 1.404 6.884 -28.504 1.00 70.62 91 ALA A O 1
ATOM 726 N N . ASP A 1 92 ? 2.297 8.550 -27.276 1.00 75.06 92 ASP A N 1
ATOM 727 C CA . ASP A 1 92 ? 2.026 9.599 -28.255 1.00 75.06 92 ASP A CA 1
ATOM 728 C C . ASP A 1 92 ? 3.047 9.553 -29.422 1.00 75.06 92 ASP A C 1
ATOM 730 O O . ASP A 1 92 ? 3.981 8.738 -29.402 1.00 75.06 92 ASP A O 1
ATOM 734 N N . PRO A 1 93 ? 2.873 10.373 -30.476 1.00 78.44 93 PRO A N 1
ATOM 735 C CA . PRO A 1 93 ? 3.805 10.428 -31.604 1.00 78.44 93 PRO A CA 1
ATOM 736 C C . PRO A 1 93 ? 5.242 10.825 -31.225 1.00 78.44 93 PRO A C 1
ATOM 738 O O . PRO A 1 93 ? 6.172 10.486 -31.954 1.00 78.44 93 PRO A O 1
ATOM 741 N N . GLU A 1 94 ? 5.428 11.502 -30.090 1.00 78.31 94 GLU A N 1
ATOM 742 C CA . GLU A 1 94 ? 6.727 11.914 -29.537 1.00 78.31 94 GLU A CA 1
ATOM 743 C C . GLU A 1 94 ? 7.380 10.796 -28.701 1.00 78.31 94 GLU A C 1
ATOM 745 O O . GLU A 1 94 ? 8.567 10.843 -28.383 1.00 78.31 94 GLU A O 1
ATOM 750 N N . GLY A 1 95 ? 6.628 9.732 -28.407 1.00 65.56 95 GLY A N 1
ATOM 751 C CA . GLY A 1 95 ? 7.095 8.535 -27.726 1.00 65.56 95 GLY A CA 1
ATOM 752 C C . GLY A 1 95 ? 6.846 8.512 -26.218 1.00 65.56 95 GLY A C 1
ATOM 753 O O . GLY A 1 95 ? 7.273 7.528 -25.593 1.00 65.56 95 GLY A O 1
ATOM 754 N N . CYS A 1 96 ? 6.142 9.507 -25.663 1.00 66.62 96 CYS A N 1
ATOM 755 C CA . CYS A 1 96 ? 5.781 9.608 -24.248 1.00 66.62 96 CYS A CA 1
ATOM 756 C C . CYS A 1 96 ? 4.664 8.624 -23.886 1.00 66.62 96 CYS A C 1
ATOM 758 O O . CYS A 1 96 ? 3.715 8.424 -24.644 1.00 66.62 96 CYS A O 1
ATOM 760 N N . LEU A 1 97 ? 4.773 7.994 -22.713 1.00 73.94 97 LEU A N 1
ATOM 761 C CA . LEU A 1 97 ? 3.806 7.011 -22.224 1.00 73.94 97 LEU A CA 1
ATOM 762 C C . LEU A 1 97 ? 2.470 7.687 -21.875 1.00 73.94 97 LEU A C 1
ATOM 764 O O . LEU A 1 97 ? 2.428 8.612 -21.068 1.00 73.94 97 LEU A O 1
ATOM 768 N N . GLN A 1 98 ? 1.369 7.180 -22.423 1.00 69.56 98 GLN A N 1
ATOM 769 C CA . GLN A 1 98 ? 0.029 7.623 -22.055 1.00 69.56 98 GLN A CA 1
ATOM 770 C C . GLN A 1 98 ? -0.456 6.829 -20.841 1.00 69.56 98 GLN A C 1
ATOM 772 O O . GLN A 1 98 ? -0.767 5.641 -20.939 1.00 69.56 98 GLN A O 1
ATOM 777 N N . ILE A 1 99 ? -0.520 7.502 -19.693 1.00 74.19 99 ILE A N 1
ATOM 778 C CA . ILE A 1 99 ? -1.078 6.964 -18.451 1.00 74.19 99 ILE A CA 1
ATOM 779 C C . ILE A 1 99 ? -2.521 7.448 -18.330 1.00 74.19 99 ILE A C 1
ATOM 781 O O . ILE A 1 99 ? -2.791 8.646 -18.387 1.00 74.19 99 ILE A O 1
ATOM 785 N N . CYS A 1 100 ? -3.453 6.518 -18.135 1.00 73.31 100 CYS A N 1
ATOM 786 C CA . CYS A 1 100 ? -4.836 6.843 -17.804 1.00 73.31 100 CYS A CA 1
ATOM 787 C C . CYS A 1 100 ? -5.094 6.494 -16.339 1.00 73.31 100 CYS A C 1
ATOM 789 O O . CYS A 1 100 ? -4.879 5.356 -15.921 1.00 73.31 100 CYS A O 1
ATOM 791 N N . LEU A 1 101 ? -5.585 7.462 -15.567 1.00 79.25 101 LEU A N 1
ATOM 792 C CA . LEU A 1 101 ? -6.039 7.218 -14.204 1.00 79.25 101 LEU A CA 1
ATOM 793 C C . LEU A 1 101 ? -7.487 6.732 -14.239 1.00 79.25 101 LEU A C 1
ATOM 795 O O . LEU A 1 101 ? -8.343 7.335 -14.886 1.00 79.25 101 LEU A O 1
ATOM 799 N N . LYS A 1 102 ? -7.759 5.640 -13.526 1.00 82.75 102 LYS A N 1
ATOM 800 C CA . LYS A 1 102 ? -9.111 5.147 -13.283 1.00 82.75 102 LYS A CA 1
ATOM 801 C C . LYS A 1 102 ? -9.408 5.276 -11.801 1.00 82.75 102 LYS A C 1
ATOM 803 O O . LYS A 1 102 ? -8.676 4.746 -10.971 1.00 82.75 102 LYS A O 1
ATOM 808 N N . GLU A 1 103 ? -10.505 5.942 -11.481 1.00 85.75 103 GLU A N 1
ATOM 809 C CA . GLU A 1 103 ? -11.020 5.973 -10.120 1.00 85.75 103 GLU A CA 1
ATOM 810 C C . GLU A 1 103 ? -11.477 4.565 -9.704 1.00 85.75 103 GLU A C 1
ATOM 812 O O . GLU A 1 103 ? -12.275 3.927 -10.396 1.00 85.75 103 GLU A O 1
ATOM 817 N N . VAL A 1 104 ? -10.944 4.065 -8.586 1.00 87.94 104 VAL A N 1
ATOM 818 C CA . VAL A 1 104 ? -11.266 2.730 -8.038 1.00 87.94 104 VAL A CA 1
ATOM 819 C C . VAL A 1 104 ? -11.971 2.790 -6.683 1.00 87.94 104 VAL A C 1
ATOM 821 O O . VAL A 1 104 ? -12.558 1.801 -6.252 1.00 87.94 104 VAL A O 1
ATOM 824 N N . ALA A 1 105 ? -11.924 3.942 -6.013 1.00 91.19 105 ALA A N 1
ATOM 825 C CA . ALA A 1 105 ? -12.575 4.200 -4.737 1.00 91.19 105 ALA A CA 1
ATOM 826 C C . ALA A 1 105 ? -12.792 5.709 -4.555 1.00 91.19 105 ALA A C 1
ATOM 828 O O . ALA A 1 105 ? -11.963 6.511 -4.982 1.00 91.19 105 ALA A O 1
ATOM 829 N N . ASN A 1 106 ? -13.880 6.092 -3.886 1.00 91.00 106 ASN A N 1
ATOM 830 C CA . ASN A 1 106 ? -14.207 7.486 -3.582 1.00 91.00 106 ASN A CA 1
ATOM 831 C C . ASN A 1 106 ? -14.884 7.637 -2.223 1.00 91.00 106 ASN A C 1
ATOM 833 O O . ASN A 1 106 ? -15.173 6.652 -1.540 1.00 91.00 106 ASN A O 1
ATOM 837 N N . ARG A 1 107 ? -15.119 8.901 -1.840 1.00 92.50 107 ARG A N 1
ATOM 838 C CA . ARG A 1 107 ? -15.739 9.285 -0.560 1.00 92.50 107 ARG A CA 1
ATOM 839 C C . ARG A 1 107 ? -14.999 8.689 0.647 1.00 92.50 107 ARG A C 1
ATOM 841 O O . ARG A 1 107 ? -15.618 8.324 1.644 1.00 92.50 107 ARG A O 1
ATOM 848 N N . LEU A 1 108 ? -13.678 8.575 0.523 1.00 93.56 108 LEU A N 1
ATOM 849 C CA . LEU A 1 108 ? -12.771 8.122 1.573 1.00 93.56 108 LEU A CA 1
ATOM 850 C C . LEU A 1 108 ? -12.416 9.283 2.508 1.00 93.56 108 LEU A C 1
ATOM 852 O O . LEU A 1 108 ? -12.370 10.438 2.081 1.00 93.56 108 LEU A O 1
ATOM 856 N N . ARG A 1 109 ? -12.128 8.980 3.774 1.00 93.38 109 ARG A N 1
ATOM 857 C CA . ARG A 1 109 ? -11.746 9.978 4.789 1.00 93.38 109 ARG A CA 1
ATOM 858 C C . ARG A 1 109 ? -10.240 9.964 5.039 1.00 93.38 109 ARG A C 1
ATOM 860 O O . ARG A 1 109 ? -9.769 9.210 5.879 1.00 93.38 109 ARG A O 1
ATOM 867 N N . ASN A 1 110 ? -9.508 10.813 4.321 1.00 93.31 110 ASN A N 1
ATOM 868 C CA . ASN A 1 110 ? -8.044 10.906 4.382 1.00 93.31 110 ASN A CA 1
ATOM 869 C C . ASN A 1 110 ? -7.352 9.522 4.285 1.00 93.31 110 ASN A C 1
ATOM 871 O O . ASN A 1 110 ? -6.871 8.999 5.294 1.00 93.31 110 ASN A O 1
ATOM 875 N N . PRO A 1 111 ? -7.397 8.857 3.112 1.00 95.75 111 PRO A N 1
ATOM 876 C CA . PRO A 1 111 ? -6.788 7.541 2.937 1.00 95.75 111 PRO A CA 1
ATOM 877 C C . PRO A 1 111 ? -5.261 7.617 3.069 1.00 95.75 111 PRO A C 1
ATOM 879 O O . PRO A 1 111 ? -4.626 8.437 2.414 1.00 95.75 111 PRO A O 1
ATOM 882 N N . VAL A 1 112 ? -4.682 6.739 3.889 1.00 95.62 112 VAL A N 1
ATOM 883 C CA . VAL A 1 112 ? -3.242 6.725 4.222 1.00 95.62 112 VAL A CA 1
ATOM 884 C C . VAL A 1 112 ? -2.503 5.509 3.671 1.00 95.62 112 VAL A C 1
ATOM 886 O 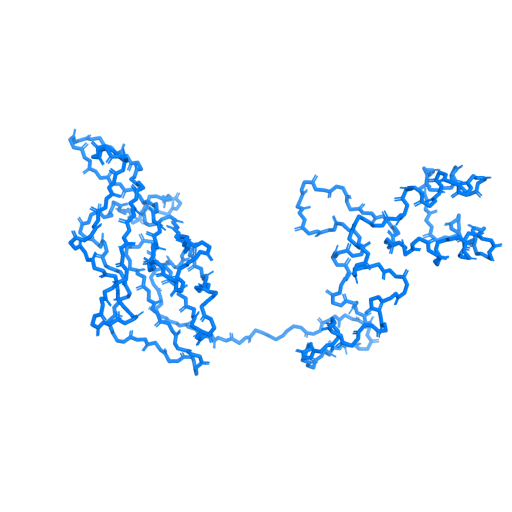O . VAL A 1 112 ? -1.286 5.537 3.533 1.00 95.62 112 VAL A O 1
ATOM 889 N N . ALA A 1 113 ? -3.220 4.433 3.339 1.00 95.06 113 ALA A N 1
ATOM 890 C CA . ALA A 1 113 ? -2.620 3.238 2.759 1.00 95.06 113 ALA A CA 1
ATOM 891 C C . ALA A 1 113 ? -3.602 2.506 1.840 1.00 95.06 113 ALA A C 1
ATOM 893 O O . ALA A 1 113 ? -4.803 2.452 2.116 1.00 95.06 113 ALA A O 1
ATOM 894 N N . MET A 1 114 ? -3.070 1.892 0.782 1.00 95.62 114 MET A N 1
ATOM 895 C CA . MET A 1 114 ? -3.765 0.928 -0.069 1.00 95.62 114 MET A CA 1
ATOM 896 C C . MET A 1 114 ? -2.857 -0.279 -0.287 1.00 95.62 114 MET A C 1
ATOM 898 O O . MET A 1 114 ? -1.691 -0.121 -0.634 1.00 95.62 114 MET A O 1
ATOM 902 N N . LEU A 1 115 ? -3.378 -1.483 -0.073 1.00 94.75 115 LEU A N 1
ATOM 903 C CA . LEU A 1 115 ? -2.563 -2.699 -0.080 1.00 94.75 115 LEU A CA 1
ATOM 904 C C . LEU A 1 115 ? -3.395 -3.955 -0.373 1.00 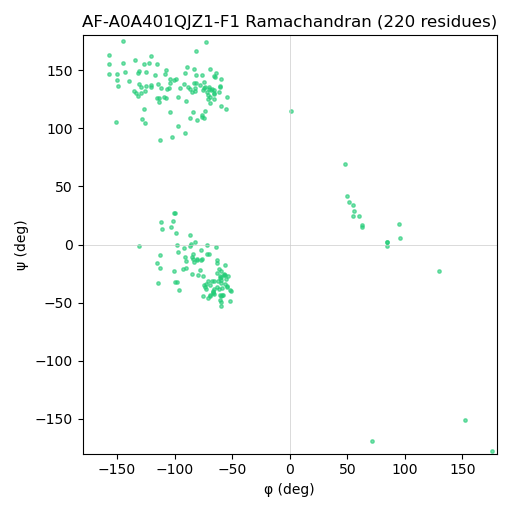94.75 115 LEU A C 1
ATOM 906 O O . LEU A 1 115 ? -4.620 -3.939 -0.265 1.00 94.75 115 LEU A O 1
ATOM 910 N N . HIS A 1 116 ? -2.737 -5.052 -0.748 1.00 94.19 116 HIS A N 1
ATOM 911 C CA . HIS A 1 116 ? -3.375 -6.348 -1.005 1.00 94.19 116 HIS A CA 1
ATOM 912 C C . HIS A 1 116 ? -2.915 -7.405 0.005 1.00 94.19 116 HIS A C 1
ATOM 914 O O . HIS A 1 116 ? -1.811 -7.334 0.536 1.00 94.19 116 HIS A O 1
ATOM 920 N N . ALA A 1 117 ? -3.741 -8.429 0.230 1.00 91.50 117 ALA A N 1
ATOM 921 C CA . ALA A 1 117 ? -3.449 -9.489 1.205 1.00 91.50 117 ALA A CA 1
ATOM 922 C C . ALA A 1 117 ? -2.559 -10.631 0.681 1.00 91.50 117 ALA A C 1
ATOM 924 O O . ALA A 1 117 ? -2.165 -11.505 1.448 1.00 91.50 117 ALA A O 1
ATOM 925 N N . ALA A 1 118 ? -2.272 -10.649 -0.627 1.00 89.50 118 ALA A N 1
ATOM 926 C CA . ALA A 1 118 ? -1.454 -11.682 -1.288 1.00 89.50 118 ALA A CA 1
ATOM 927 C C . ALA A 1 118 ? -1.982 -13.121 -1.075 1.00 89.50 118 ALA A C 1
ATOM 929 O O . ALA A 1 118 ? -1.235 -14.095 -1.097 1.00 89.50 118 ALA A O 1
ATOM 930 N N . ASP A 1 119 ? -3.294 -13.268 -0.886 1.00 90.00 119 ASP A N 1
ATOM 931 C CA . ASP A 1 119 ? -3.980 -14.536 -0.606 1.00 90.00 119 ASP A CA 1
ATOM 932 C C . ASP A 1 119 ? -4.621 -15.180 -1.854 1.00 90.00 119 ASP A C 1
ATOM 934 O O . ASP A 1 119 ? -5.203 -16.265 -1.770 1.00 90.00 119 ASP A O 1
ATOM 938 N N . GLY A 1 120 ? -4.491 -14.531 -3.016 1.00 89.31 120 GLY A N 1
ATOM 939 C CA . GLY A 1 120 ? -5.089 -14.942 -4.291 1.00 89.31 120 GLY A CA 1
ATOM 940 C C . GLY A 1 120 ? -6.538 -14.485 -4.488 1.00 89.31 120 GLY A C 1
ATOM 941 O O . GLY A 1 120 ? -7.133 -14.786 -5.515 1.00 89.31 120 GLY A O 1
ATOM 942 N N . THR A 1 121 ? -7.121 -13.742 -3.541 1.00 91.00 121 THR A N 1
ATOM 943 C CA . THR A 1 121 ? -8.509 -13.251 -3.656 1.00 91.00 121 THR A CA 1
ATOM 944 C C . THR A 1 121 ? -8.643 -12.003 -4.528 1.00 91.00 121 THR A C 1
ATOM 946 O O . THR A 1 121 ? -9.760 -11.602 -4.850 1.00 91.00 121 THR A O 1
ATOM 949 N N . HIS A 1 122 ? -7.518 -11.364 -4.871 1.00 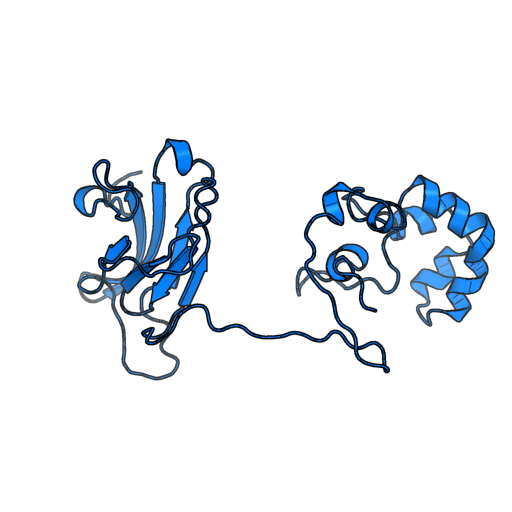92.00 122 HIS A N 1
ATOM 950 C CA . HIS A 1 122 ? -7.460 -10.072 -5.566 1.00 92.00 122 HIS A CA 1
ATOM 951 C C . HIS A 1 122 ? -8.247 -8.951 -4.866 1.00 92.00 122 HIS A C 1
ATOM 953 O O . HIS A 1 122 ? -8.650 -7.974 -5.494 1.00 92.00 122 HIS A O 1
ATOM 959 N N . ARG A 1 123 ? -8.453 -9.078 -3.551 1.00 94.94 123 ARG A N 1
ATOM 960 C CA . ARG A 1 123 ? -8.971 -7.993 -2.720 1.00 94.94 123 ARG A CA 1
ATOM 961 C C . ARG A 1 123 ? -7.878 -6.975 -2.443 1.00 94.94 123 ARG A C 1
ATOM 963 O O . ARG A 1 123 ? -6.716 -7.339 -2.235 1.00 94.94 123 ARG A O 1
ATOM 970 N N . PHE A 1 124 ? -8.282 -5.718 -2.356 1.00 96.19 124 PHE A N 1
ATOM 971 C CA . PHE A 1 124 ? -7.443 -4.649 -1.837 1.00 96.19 124 PHE A CA 1
ATOM 972 C C . PHE A 1 124 ? -8.123 -3.972 -0.653 1.00 96.19 124 PHE A C 1
ATOM 974 O O . PHE A 1 124 ? -9.3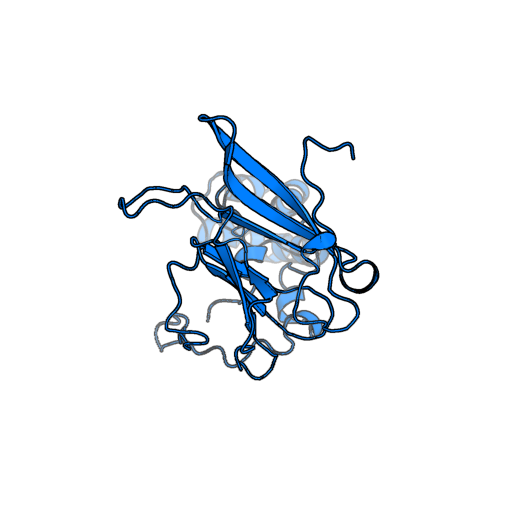42 -4.027 -0.484 1.00 96.19 124 PHE A O 1
ATOM 981 N N . PHE A 1 125 ? -7.307 -3.357 0.188 1.00 98.06 125 PHE A N 1
ATOM 982 C CA . PHE A 1 125 ? -7.711 -2.761 1.446 1.00 98.06 125 PHE A CA 1
ATOM 983 C C . PHE A 1 125 ? -7.249 -1.317 1.456 1.00 98.06 125 PHE A C 1
ATOM 985 O O . PHE A 1 125 ? -6.096 -1.050 1.126 1.00 98.06 125 PHE A O 1
ATOM 992 N N . ILE A 1 126 ? -8.145 -0.403 1.818 1.00 98.19 126 ILE A N 1
ATOM 993 C CA . ILE A 1 126 ? -7.831 1.017 1.971 1.00 98.19 126 ILE A CA 1
ATOM 994 C C . ILE A 1 126 ? -7.980 1.382 3.440 1.00 98.19 126 ILE A C 1
ATOM 996 O O . ILE A 1 126 ? -9.060 1.201 4.005 1.00 98.19 126 ILE A O 1
ATOM 1000 N N . ALA A 1 127 ? -6.912 1.896 4.039 1.00 98.12 127 ALA A N 1
ATOM 1001 C CA . ALA A 1 127 ? -6.926 2.425 5.394 1.00 98.12 127 ALA A CA 1
ATOM 1002 C C . ALA A 1 127 ? -7.128 3.943 5.380 1.00 98.12 127 ALA A C 1
ATOM 1004 O O . ALA A 1 127 ? -6.488 4.662 4.615 1.00 98.12 127 ALA A O 1
ATOM 1005 N N . GLU A 1 128 ? -8.014 4.421 6.241 1.00 97.50 128 GLU A N 1
ATOM 1006 C CA . GLU A 1 128 ? -8.337 5.825 6.469 1.00 97.50 128 GLU A CA 1
ATOM 1007 C C . GLU A 1 128 ? -7.694 6.293 7.775 1.00 97.50 128 GLU A C 1
ATOM 1009 O O . GLU A 1 128 ? -7.757 5.577 8.779 1.00 97.50 128 GLU A O 1
ATOM 1014 N N . GLN A 1 129 ? -7.141 7.513 7.795 1.00 97.00 129 GLN A N 1
ATOM 1015 C CA . GLN A 1 129 ? -6.457 8.085 8.967 1.00 97.00 129 GLN A CA 1
ATOM 1016 C C . GLN A 1 129 ? -7.329 8.051 10.235 1.00 97.00 129 GLN A C 1
ATOM 1018 O O . GLN A 1 129 ? -6.821 7.946 11.346 1.00 97.00 129 GLN A O 1
ATOM 1023 N N . VAL A 1 130 ? -8.656 8.075 10.081 1.00 96.69 130 VAL A N 1
ATOM 1024 C CA . VAL A 1 130 ? -9.634 8.012 11.180 1.00 96.69 130 VAL A CA 1
ATOM 1025 C C . VAL A 1 130 ? -9.751 6.642 11.860 1.00 96.69 130 VAL A C 1
ATOM 1027 O O . VAL A 1 130 ? -10.547 6.499 12.781 1.00 96.69 130 VAL A O 1
ATOM 1030 N N . GLY A 1 131 ? -8.993 5.629 11.429 1.00 97.69 131 GLY A N 1
ATOM 1031 C CA . GLY A 1 131 ? -9.003 4.297 12.042 1.00 97.69 131 GLY A CA 1
ATOM 1032 C C . GLY A 1 131 ? -9.929 3.287 11.372 1.00 97.69 131 GLY A C 1
ATOM 1033 O O . GLY A 1 131 ? -10.249 2.270 11.980 1.00 97.69 131 GLY A O 1
ATOM 1034 N N . LEU A 1 132 ? -10.366 3.538 10.138 1.00 98.12 132 LEU A N 1
ATOM 1035 C CA . LEU A 1 132 ? -11.182 2.595 9.371 1.00 98.12 132 LEU A CA 1
ATOM 1036 C C . LEU A 1 132 ? -10.343 1.918 8.296 1.00 98.12 132 LEU A C 1
ATOM 1038 O O . LEU A 1 132 ? -9.632 2.584 7.551 1.00 98.12 132 LEU A O 1
ATOM 1042 N N . VAL A 1 133 ? -10.479 0.603 8.161 1.00 98.38 133 VAL A N 1
ATOM 1043 C CA . VAL A 1 133 ? -9.939 -0.138 7.018 1.00 98.38 133 VAL A CA 1
ATOM 1044 C C . VAL A 1 133 ? -11.098 -0.726 6.236 1.00 98.38 133 VAL A C 1
ATOM 1046 O O . VAL A 1 133 ? -11.931 -1.438 6.791 1.00 98.38 133 VAL A O 1
ATOM 1049 N N . TRP A 1 134 ? -11.160 -0.450 4.940 1.00 98.31 134 TRP A N 1
ATOM 1050 C CA . TRP A 1 134 ? -12.201 -0.937 4.041 1.00 98.31 134 TRP A CA 1
ATOM 1051 C C . TRP A 1 134 ? -11.656 -2.022 3.125 1.00 98.31 134 TRP A C 1
ATOM 1053 O O . TRP A 1 134 ? -10.602 -1.836 2.526 1.00 98.31 134 TRP A O 1
ATOM 1063 N N . ALA A 1 135 ? -12.393 -3.121 2.972 1.00 97.94 135 ALA A N 1
ATOM 1064 C CA . ALA A 1 135 ? -12.095 -4.144 1.977 1.00 97.94 135 ALA A CA 1
ATOM 1065 C C . ALA A 1 135 ? -12.847 -3.861 0.669 1.00 97.94 135 ALA A C 1
ATOM 1067 O O . ALA A 1 135 ? -14.033 -3.525 0.681 1.00 97.94 135 ALA A O 1
ATOM 1068 N N . TYR A 1 136 ? -12.163 -4.055 -0.451 1.00 97.25 136 TYR A N 1
ATOM 1069 C CA . TYR A 1 136 ? -12.720 -4.012 -1.796 1.00 97.25 136 TYR A CA 1
ATOM 1070 C C . TYR A 1 136 ? -12.491 -5.359 -2.477 1.00 97.25 136 TYR A C 1
ATOM 1072 O O . TYR A 1 136 ? -11.415 -5.953 -2.373 1.00 97.25 136 TYR A O 1
ATOM 1080 N N . LEU A 1 137 ? -13.523 -5.858 -3.150 1.00 95.69 137 LEU A N 1
ATOM 1081 C CA . LEU A 1 137 ? -13.494 -7.143 -3.843 1.00 95.69 137 LEU A CA 1
ATOM 1082 C C . LEU A 1 137 ? -12.834 -7.017 -5.222 1.00 95.69 137 LEU A C 1
ATOM 1084 O O . LEU A 1 137 ? -12.678 -5.918 -5.747 1.00 95.69 137 LEU A O 1
ATOM 1088 N N . ALA A 1 138 ? -12.497 -8.151 -5.839 1.00 91.62 138 ALA A N 1
ATOM 1089 C CA . ALA A 1 138 ? -11.842 -8.195 -7.151 1.00 91.62 138 ALA A CA 1
ATOM 1090 C C . ALA A 1 138 ? -12.622 -7.465 -8.266 1.00 91.62 138 ALA A C 1
ATOM 1092 O O . ALA A 1 138 ? -12.035 -6.978 -9.226 1.00 91.62 138 ALA A O 1
ATOM 1093 N N . ASN A 1 139 ? -13.947 -7.357 -8.131 1.00 90.50 139 ASN A N 1
ATOM 1094 C CA . ASN A 1 139 ? -14.815 -6.609 -9.047 1.00 90.50 139 ASN A CA 1
ATOM 1095 C C . ASN A 1 139 ? -14.857 -5.088 -8.765 1.00 90.50 139 ASN A C 1
ATOM 1097 O O . ASN A 1 139 ? -15.615 -4.373 -9.416 1.00 90.50 139 ASN A O 1
ATOM 1101 N N . GLY A 1 140 ? -14.099 -4.594 -7.781 1.00 91.44 140 GLY A N 1
ATOM 1102 C CA . GLY A 1 140 ? -14.068 -3.194 -7.352 1.00 91.44 140 GLY A CA 1
ATOM 1103 C C . GLY A 1 140 ? -15.157 -2.795 -6.352 1.00 91.44 140 GLY A C 1
ATOM 1104 O O . GLY A 1 140 ? -15.179 -1.649 -5.911 1.00 91.44 140 GLY A O 1
ATOM 1105 N N . SER A 1 141 ? -16.061 -3.699 -5.956 1.00 94.38 141 SER A N 1
ATOM 1106 C CA . SER A 1 141 ? -17.114 -3.355 -4.992 1.00 94.38 141 SER A CA 1
ATOM 1107 C C . SER A 1 141 ? -16.561 -3.237 -3.569 1.00 94.38 141 SER A C 1
ATOM 1109 O O . SER A 1 141 ? -15.824 -4.115 -3.112 1.00 94.38 141 SER A O 1
ATOM 1111 N N . LYS A 1 142 ? -16.955 -2.175 -2.857 1.00 96.75 142 LYS A N 1
ATOM 1112 C CA . LYS A 1 142 ? -16.639 -1.953 -1.440 1.00 96.75 142 LYS A CA 1
ATOM 1113 C C . LYS A 1 142 ? -17.498 -2.854 -0.548 1.00 96.75 142 LYS A C 1
ATOM 1115 O O . LYS A 1 142 ? -18.719 -2.895 -0.701 1.00 96.75 142 LYS A O 1
ATOM 1120 N N . VAL A 1 143 ? -16.885 -3.524 0.424 1.00 97.00 143 VAL A N 1
ATOM 1121 C CA . VAL A 1 143 ? -17.611 -4.261 1.467 1.00 97.00 143 VAL A CA 1
ATOM 1122 C C . VAL A 1 143 ? -18.301 -3.263 2.406 1.00 97.00 143 VAL A C 1
ATOM 1124 O O . VAL A 1 143 ? -17.700 -2.281 2.836 1.00 97.00 143 VAL A O 1
ATOM 1127 N N . SER A 1 144 ? -19.578 -3.504 2.718 1.00 94.81 144 SER A N 1
ATOM 1128 C CA . SER A 1 144 ? -20.414 -2.564 3.485 1.00 94.81 144 SER A CA 1
ATOM 1129 C C . SER A 1 144 ? -19.946 -2.356 4.925 1.00 94.81 144 SER A C 1
ATOM 1131 O O . SER A 1 144 ? -20.122 -1.273 5.480 1.00 94.81 144 SER A O 1
ATOM 1133 N N . ARG A 1 145 ? -19.344 -3.384 5.529 1.00 96.00 145 ARG A N 1
ATOM 1134 C CA . ARG A 1 145 ? -18.709 -3.311 6.846 1.00 96.00 145 ARG A CA 1
ATOM 1135 C C . ARG A 1 145 ? -17.198 -3.130 6.692 1.00 96.00 145 ARG A C 1
ATOM 1137 O O . ARG A 1 145 ? -16.619 -3.732 5.785 1.00 96.00 145 ARG A O 1
ATOM 1144 N N . PRO A 1 146 ? -16.561 -2.331 7.561 1.00 97.56 146 PRO A N 1
ATOM 1145 C CA . PRO A 1 146 ? -15.117 -2.188 7.537 1.00 97.56 146 PRO A CA 1
ATOM 1146 C C . PRO A 1 146 ? -14.445 -3.523 7.873 1.00 97.56 146 PRO A C 1
ATOM 1148 O O . PRO A 1 146 ? -14.953 -4.314 8.667 1.00 97.56 146 PRO A O 1
ATOM 1151 N N . PHE A 1 147 ? -13.280 -3.740 7.271 1.00 98.19 147 PHE A N 1
ATOM 1152 C CA . PHE A 1 147 ? -12.366 -4.823 7.611 1.00 98.19 147 PHE A CA 1
ATOM 1153 C C . PHE A 1 147 ? -11.849 -4.688 9.047 1.00 98.19 147 PHE A C 1
ATOM 1155 O O . PHE A 1 147 ? -11.698 -5.688 9.742 1.00 98.19 147 PHE A O 1
ATOM 1162 N N . LEU A 1 148 ? -11.617 -3.450 9.491 1.00 98.44 148 LEU A N 1
ATOM 1163 C CA . LEU A 1 148 ? -11.183 -3.101 10.841 1.00 98.44 148 LEU A CA 1
ATOM 1164 C C . LEU A 1 148 ? -11.743 -1.726 11.221 1.00 98.44 148 LEU A C 1
ATOM 1166 O O . LEU A 1 148 ? -11.693 -0.804 10.403 1.00 98.44 148 LEU A O 1
ATOM 1170 N N . ASN A 1 149 ? -12.250 -1.581 12.449 1.00 98.06 149 ASN A N 1
ATOM 1171 C CA . ASN A 1 149 ? -12.711 -0.298 12.981 1.00 98.06 149 ASN A CA 1
ATOM 1172 C C . ASN A 1 149 ? -12.048 0.051 14.324 1.00 98.06 149 ASN A C 1
ATOM 1174 O O . ASN A 1 149 ? -12.425 -0.472 15.366 1.00 98.06 149 ASN A O 1
ATOM 1178 N N . LEU A 1 150 ? -11.091 0.974 14.299 1.00 97.75 150 LEU A N 1
ATOM 1179 C CA . LEU A 1 150 ? -10.374 1.480 15.469 1.00 97.75 150 LEU A CA 1
ATOM 1180 C C . LEU A 1 150 ? -10.709 2.943 15.790 1.00 97.75 150 LEU A C 1
ATOM 1182 O O . LEU A 1 150 ? -9.953 3.587 16.515 1.00 97.75 150 LEU A O 1
ATOM 1186 N N . THR A 1 151 ? -11.828 3.484 15.293 1.00 96.94 151 THR A N 1
ATOM 1187 C CA . THR A 1 151 ? -12.178 4.910 15.465 1.00 96.94 151 THR A CA 1
ATOM 1188 C C . THR A 1 151 ? -12.260 5.356 16.925 1.00 96.94 151 THR A C 1
ATOM 1190 O O . THR A 1 151 ? -12.085 6.533 17.210 1.00 96.94 151 THR A O 1
ATOM 1193 N N . GLU A 1 152 ? -12.543 4.438 17.853 1.00 95.50 152 GLU A N 1
ATOM 1194 C CA . GLU A 1 152 ? -12.611 4.736 19.292 1.00 95.50 152 GLU A CA 1
ATOM 1195 C C . GLU A 1 152 ? -11.232 4.808 19.965 1.00 95.50 152 GLU A C 1
ATOM 1197 O O . GLU A 1 152 ? -11.076 5.473 20.986 1.00 95.50 152 GLU A O 1
ATOM 1202 N N . ALA A 1 153 ? -10.231 4.120 19.411 1.00 95.12 153 ALA A N 1
ATOM 1203 C CA . ALA A 1 153 ? -8.888 4.041 19.982 1.00 95.12 153 ALA A CA 1
ATOM 1204 C C . ALA A 1 153 ? -7.904 5.005 19.309 1.00 95.12 153 ALA A C 1
ATOM 1206 O O . ALA A 1 153 ? -6.965 5.480 19.953 1.00 95.12 153 ALA A O 1
ATOM 1207 N N . VAL A 1 154 ? -8.095 5.260 18.014 1.00 96.94 154 VAL A N 1
ATOM 1208 C CA . VAL A 1 154 ? -7.202 6.086 17.205 1.00 96.94 154 VAL A CA 1
ATOM 1209 C C . VAL A 1 154 ? -7.335 7.552 17.604 1.00 96.94 154 VAL A C 1
ATOM 1211 O O . VAL A 1 154 ? -8.413 8.140 17.570 1.00 96.94 154 VAL A O 1
ATOM 1214 N N . LEU A 1 155 ? -6.203 8.157 17.945 1.00 96.38 155 LEU A N 1
ATOM 1215 C CA . LEU A 1 155 ? -6.092 9.586 18.181 1.00 96.38 155 LEU A CA 1
ATOM 1216 C C . LEU A 1 155 ? -5.885 10.304 16.845 1.00 96.38 155 LEU A C 1
ATOM 1218 O O . LEU A 1 155 ? -4.842 10.145 16.219 1.00 96.38 155 LEU A O 1
ATOM 1222 N N . THR A 1 156 ? -6.856 11.120 16.440 1.00 93.75 156 THR A N 1
ATOM 1223 C CA . THR A 1 156 ? -6.760 12.011 15.272 1.00 93.75 156 THR A CA 1
ATOM 1224 C C . THR A 1 156 ? -6.940 13.470 15.665 1.00 93.75 156 THR A C 1
ATOM 1226 O O . THR A 1 156 ? -7.541 13.774 16.696 1.00 93.75 156 THR A O 1
ATOM 1229 N N . SER A 1 157 ? -6.516 14.376 14.790 1.00 89.25 157 SER A N 1
ATOM 1230 C CA . SER A 1 157 ? -6.693 15.821 14.929 1.00 89.25 157 SER A CA 1
ATOM 1231 C C . SER A 1 157 ? -7.243 16.417 13.630 1.00 89.25 157 SER A C 1
ATOM 1233 O O . SER A 1 157 ? -6.922 15.917 12.554 1.00 89.25 157 SER A O 1
ATOM 1235 N N . PRO A 1 158 ? -8.061 17.483 13.690 1.00 87.12 158 PRO A N 1
ATOM 1236 C CA . PRO A 1 158 ? -8.492 18.209 12.498 1.00 87.12 158 PRO A CA 1
ATOM 1237 C C . PRO A 1 158 ? -7.408 19.151 11.942 1.00 87.12 158 PRO A C 1
ATOM 1239 O O . PRO A 1 158 ? -7.639 19.803 10.925 1.00 87.12 158 PRO A O 1
ATOM 1242 N N . TRP A 1 159 ? -6.260 19.285 12.617 1.00 89.69 159 TRP A N 1
ATOM 1243 C CA . TRP A 1 159 ? -5.195 20.194 12.198 1.00 89.69 159 TRP A CA 1
ATOM 1244 C C . TRP A 1 159 ? -4.474 19.674 10.945 1.00 89.69 159 TRP A C 1
ATOM 1246 O O . TRP A 1 159 ? -4.075 18.514 10.870 1.00 89.69 159 TRP A O 1
ATOM 1256 N N . LEU A 1 160 ? -4.310 20.545 9.947 1.00 85.69 160 LEU A N 1
ATOM 1257 C CA . LEU A 1 160 ? -3.625 20.221 8.694 1.00 85.69 160 LEU A CA 1
ATOM 1258 C C . LEU A 1 160 ? -2.144 19.936 8.951 1.00 85.69 160 LEU A C 1
ATOM 1260 O O . LEU A 1 160 ? -1.459 20.757 9.547 1.00 85.69 160 LEU A O 1
ATOM 1264 N N . GLY A 1 161 ? -1.650 18.806 8.445 1.00 85.44 161 GLY A N 1
ATOM 1265 C CA . GLY A 1 161 ? -0.269 18.369 8.669 1.00 85.44 161 GLY A CA 1
ATOM 1266 C C . GLY A 1 161 ? -0.067 17.601 9.975 1.00 85.44 161 GLY A C 1
ATOM 1267 O O . GLY A 1 161 ? 1.054 17.204 10.272 1.00 85.44 161 GLY A O 1
ATOM 1268 N N . ASP A 1 162 ? 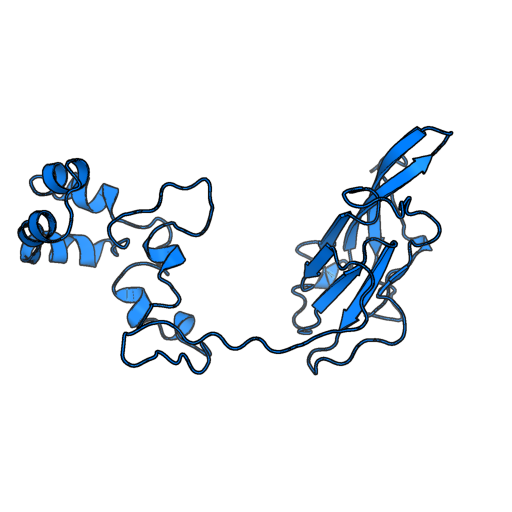-1.131 17.362 10.746 1.00 91.56 162 ASP A N 1
ATOM 1269 C CA . ASP A 1 162 ? -1.072 16.434 11.867 1.00 91.56 162 ASP A CA 1
ATOM 1270 C C . ASP A 1 162 ? -1.035 14.995 11.352 1.00 91.56 162 ASP A C 1
ATOM 1272 O O . ASP A 1 162 ? -1.984 14.500 10.734 1.00 91.56 162 ASP A O 1
ATOM 1276 N N . GLU A 1 163 ? 0.078 14.320 11.604 1.00 92.62 163 GLU A N 1
ATOM 1277 C CA . GLU A 1 163 ? 0.273 12.942 11.168 1.00 92.62 163 GLU A CA 1
ATOM 1278 C C . GLU A 1 163 ? -0.480 11.945 12.059 1.00 92.62 163 GLU A C 1
ATOM 1280 O O . GLU A 1 163 ? -0.654 10.797 11.660 1.00 92.62 163 GLU A O 1
ATOM 1285 N N . ARG A 1 164 ? -0.982 12.349 13.238 1.00 96.12 164 ARG A N 1
ATOM 1286 C CA . ARG A 1 164 ? -1.642 11.429 14.177 1.00 96.12 164 ARG A CA 1
ATOM 1287 C C . ARG A 1 164 ? -2.873 10.769 13.570 1.00 96.12 164 ARG A C 1
ATOM 1289 O O . ARG A 1 164 ? -3.736 11.416 12.974 1.00 96.12 164 ARG A O 1
ATOM 1296 N N . GLY A 1 165 ? -2.983 9.467 13.794 1.00 96.81 165 GLY A N 1
ATOM 1297 C CA . GLY A 1 165 ? -4.134 8.684 13.381 1.00 96.81 165 GLY A CA 1
ATOM 1298 C C . GLY A 1 165 ? -3.778 7.233 13.131 1.00 96.81 165 GLY A C 1
ATOM 1299 O O . GLY A 1 165 ? -2.863 6.683 13.742 1.00 96.81 165 GLY A O 1
ATOM 1300 N N . PHE A 1 166 ? -4.515 6.601 12.228 1.00 97.88 166 PHE A N 1
ATOM 1301 C CA . PHE A 1 166 ? -4.085 5.363 11.607 1.00 97.88 166 PHE A CA 1
ATOM 1302 C C . PHE A 1 166 ? -2.942 5.678 10.656 1.00 97.88 166 PHE A C 1
ATOM 1304 O O . PHE A 1 166 ? -3.069 6.574 9.824 1.00 97.88 166 PHE A O 1
ATOM 1311 N N . LEU A 1 167 ? -1.841 4.948 10.780 1.00 96.31 167 LEU A N 1
ATOM 1312 C CA . LEU A 1 167 ? -0.625 5.272 10.052 1.00 96.31 167 LEU A CA 1
ATOM 1313 C C . LEU A 1 167 ? -0.273 4.184 9.037 1.00 96.31 167 LEU A C 1
ATOM 1315 O O . LEU A 1 167 ? 0.197 4.506 7.952 1.00 96.31 167 LEU A O 1
ATOM 1319 N N . GLY A 1 168 ? -0.567 2.912 9.327 1.00 95.50 168 GLY A N 1
ATOM 1320 C CA . GLY A 1 168 ? -0.466 1.870 8.310 1.00 95.50 168 GLY A CA 1
ATOM 1321 C C . GLY A 1 168 ? -0.730 0.449 8.793 1.00 95.50 168 GLY A C 1
ATOM 1322 O O . GLY A 1 168 ? -1.118 0.197 9.937 1.00 95.50 168 GLY A O 1
ATOM 1323 N N . LEU A 1 169 ? -0.587 -0.481 7.850 1.00 97.12 169 LEU A N 1
ATOM 1324 C CA . LEU A 1 169 ? -1.055 -1.857 7.961 1.00 97.12 169 LEU A CA 1
ATOM 1325 C C . LEU A 1 169 ? -0.159 -2.800 7.156 1.00 97.12 169 LEU A C 1
ATOM 1327 O O . LEU A 1 169 ? 0.244 -2.476 6.041 1.00 97.12 169 LEU A O 1
ATOM 1331 N N . ALA A 1 170 ? 0.087 -3.992 7.696 1.00 97.19 170 ALA A N 1
ATOM 1332 C CA . ALA A 1 170 ? 0.811 -5.062 7.026 1.00 97.19 170 ALA A CA 1
ATOM 1333 C C . ALA A 1 170 ? 0.099 -6.407 7.214 1.00 97.19 170 ALA A C 1
ATOM 1335 O O . ALA A 1 170 ? -0.259 -6.798 8.326 1.00 97.19 170 ALA A O 1
ATOM 1336 N N . PHE A 1 171 ? -0.070 -7.149 6.122 1.00 97.44 171 PHE A N 1
ATOM 1337 C CA . PHE A 1 171 ? -0.474 -8.550 6.184 1.00 97.44 171 PHE A CA 1
ATOM 1338 C C . PHE A 1 171 ? 0.743 -9.427 6.474 1.00 97.44 171 PHE A C 1
ATOM 1340 O O . PHE A 1 171 ? 1.815 -9.220 5.907 1.00 97.44 171 PHE A O 1
ATOM 1347 N N . HIS A 1 172 ? 0.584 -10.438 7.328 1.00 96.88 172 HIS A N 1
ATOM 1348 C CA . HIS A 1 172 ? 1.644 -11.420 7.531 1.00 96.88 172 HIS A CA 1
ATOM 1349 C C . HIS A 1 172 ? 1.975 -12.130 6.195 1.00 96.88 172 HIS A C 1
ATOM 1351 O O . HIS A 1 172 ? 1.050 -12.487 5.467 1.00 96.88 172 HIS A O 1
ATOM 1357 N N . PRO A 1 173 ? 3.243 -12.455 5.869 1.00 94.62 173 PRO A N 1
ATOM 1358 C CA . PRO A 1 173 ? 3.590 -13.128 4.603 1.00 94.62 173 PRO A CA 1
ATOM 1359 C C . PRO A 1 173 ? 2.869 -14.471 4.378 1.00 94.62 173 PRO A C 1
ATOM 1361 O O . PRO A 1 173 ? 2.656 -14.921 3.259 1.00 94.62 173 PRO A O 1
ATOM 1364 N N . SER A 1 174 ? 2.473 -15.123 5.474 1.00 94.62 174 SER A N 1
ATOM 1365 C CA . SER A 1 174 ? 1.629 -16.331 5.493 1.00 94.62 174 SER A CA 1
ATOM 1366 C C . SER A 1 174 ? 0.150 -16.061 5.822 1.00 94.62 174 SER A C 1
ATOM 1368 O O . SER A 1 174 ? -0.508 -16.957 6.349 1.00 94.62 174 SER A O 1
ATOM 1370 N N . PHE A 1 175 ? -0.379 -14.866 5.536 1.00 95.50 175 P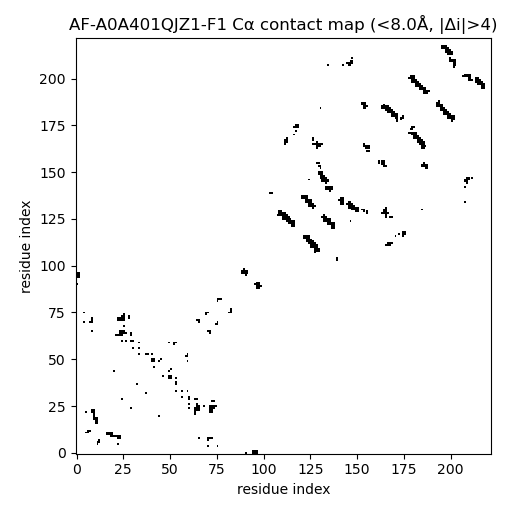HE A N 1
ATOM 1371 C CA . PHE A 1 175 ? -1.743 -14.443 5.893 1.00 95.50 175 PHE A CA 1
ATOM 1372 C C . PHE A 1 175 ? -2.815 -15.444 5.453 1.00 95.50 175 PHE A C 1
ATOM 1374 O O . PHE A 1 175 ? -3.706 -15.769 6.229 1.00 95.50 175 PHE A O 1
ATOM 1381 N N . LYS A 1 176 ? -2.673 -16.043 4.264 1.00 92.94 176 LYS A N 1
ATOM 1382 C CA . LYS A 1 176 ? -3.583 -17.097 3.780 1.00 92.94 176 LYS A CA 1
ATOM 1383 C C . LYS A 1 176 ? -3.712 -18.292 4.739 1.00 92.94 176 LYS A C 1
ATOM 1385 O O . LYS A 1 176 ? -4.741 -18.956 4.746 1.00 92.94 176 LYS A O 1
ATOM 1390 N N . ARG A 1 177 ? -2.664 -18.592 5.512 1.00 93.44 177 ARG A N 1
ATOM 1391 C CA . ARG A 1 177 ? -2.629 -19.706 6.472 1.00 93.44 177 ARG A CA 1
ATOM 1392 C C . ARG A 1 177 ? -2.966 -19.279 7.896 1.00 93.44 177 ARG A C 1
ATOM 1394 O O . ARG A 1 177 ? -3.597 -20.049 8.604 1.00 93.44 177 ARG A O 1
ATOM 1401 N N . ASN A 1 178 ? -2.499 -18.109 8.331 1.00 95.12 178 ASN A N 1
ATOM 1402 C CA . ASN A 1 178 ? -2.572 -17.710 9.741 1.00 95.12 178 ASN A CA 1
ATOM 1403 C C . ASN A 1 178 ? -3.509 -16.531 10.032 1.00 95.12 178 ASN A C 1
ATOM 1405 O O . ASN A 1 178 ? -3.736 -16.232 11.198 1.00 95.12 178 ASN A O 1
ATOM 1409 N N . GLY A 1 179 ? -4.024 -15.850 9.007 1.00 96.31 179 GLY A N 1
ATOM 1410 C CA . GLY A 1 179 ? -4.960 -14.738 9.152 1.00 96.31 179 GLY A CA 1
ATOM 1411 C C . GLY A 1 179 ? -4.410 -13.522 9.900 1.00 96.31 179 GLY A C 1
ATOM 1412 O O . GLY A 1 179 ? -5.204 -12.690 10.324 1.00 96.31 179 GLY A O 1
ATOM 1413 N N . LYS A 1 180 ? -3.089 -13.408 10.091 1.00 97.69 180 LYS A N 1
ATOM 1414 C CA . LYS A 1 180 ? -2.485 -12.354 10.918 1.00 97.69 180 LYS A CA 1
ATOM 1415 C C . LYS A 1 180 ? -2.318 -11.033 10.171 1.00 97.69 180 LYS A C 1
ATOM 1417 O O . LYS A 1 180 ? -1.760 -11.000 9.070 1.00 97.69 180 LYS A O 1
ATOM 1422 N N . VAL A 1 181 ? -2.734 -9.948 10.813 1.00 98.00 181 VAL A N 1
ATOM 1423 C CA . VAL A 1 181 ? -2.607 -8.571 10.323 1.00 98.00 181 VAL A CA 1
ATOM 1424 C C . VAL A 1 181 ? -2.009 -7.704 11.417 1.00 98.00 181 VAL A C 1
ATOM 1426 O O . VAL A 1 181 ? -2.391 -7.824 12.575 1.00 98.00 181 VAL A O 1
ATOM 1429 N N . TYR A 1 182 ? -1.095 -6.820 11.043 1.00 97.94 182 TYR A N 1
ATOM 1430 C CA . TYR A 1 182 ? -0.454 -5.872 11.943 1.00 97.94 182 TYR A CA 1
ATOM 1431 C C . TYR A 1 182 ? -0.848 -4.458 11.552 1.00 97.94 182 TYR A C 1
ATOM 1433 O O . TYR A 1 182 ? -0.876 -4.128 10.367 1.00 97.94 182 TYR A O 1
ATOM 1441 N N . VAL A 1 183 ? -1.138 -3.621 12.540 1.00 97.75 183 VAL A N 1
ATOM 1442 C CA . VAL A 1 183 ? -1.476 -2.210 12.333 1.00 97.75 183 VAL A CA 1
ATOM 1443 C C . VAL A 1 183 ? -0.660 -1.329 13.259 1.00 97.75 183 VAL A C 1
ATOM 1445 O O . VAL A 1 183 ? -0.333 -1.748 14.369 1.00 97.75 183 VAL A O 1
ATOM 1448 N N . TYR A 1 184 ? -0.355 -0.112 12.814 1.00 96.00 184 TYR A N 1
ATOM 1449 C CA . TYR A 1 184 ? 0.315 0.896 13.629 1.00 96.00 184 TYR A CA 1
ATOM 1450 C C . TYR A 1 184 ? -0.449 2.223 13.590 1.00 96.00 184 TYR A C 1
ATOM 1452 O O . TYR A 1 184 ? -0.860 2.692 12.525 1.00 96.00 184 TYR A O 1
ATOM 1460 N N . TYR A 1 185 ? -0.711 2.790 14.770 1.00 97.38 185 TYR A N 1
ATOM 1461 C CA . TYR A 1 185 ? -1.583 3.955 14.928 1.00 97.38 185 TYR A CA 1
ATOM 1462 C C . TYR A 1 185 ? -1.299 4.744 16.211 1.00 97.38 185 TYR A C 1
ATOM 1464 O O . TYR A 1 185 ? -0.775 4.215 17.194 1.00 97.38 185 TYR A O 1
ATOM 1472 N N . SER A 1 186 ? -1.650 6.027 16.204 1.00 97.25 186 SER A N 1
ATOM 1473 C CA . SER A 1 186 ? -1.549 6.926 17.352 1.00 97.25 186 SER A CA 1
ATOM 1474 C C . SER A 1 186 ? -2.692 6.688 18.336 1.00 97.25 186 SER A C 1
ATOM 1476 O O . SER A 1 186 ? -3.848 6.554 17.938 1.00 97.25 186 SER A O 1
ATOM 1478 N N . ILE A 1 187 ? -2.383 6.682 19.630 1.00 96.25 187 ILE A N 1
ATOM 1479 C CA . ILE A 1 187 ? -3.347 6.553 20.726 1.00 96.25 187 ILE A CA 1
ATOM 1480 C C . ILE A 1 187 ? -3.062 7.581 21.820 1.00 96.25 187 ILE A C 1
ATOM 1482 O O . ILE A 1 187 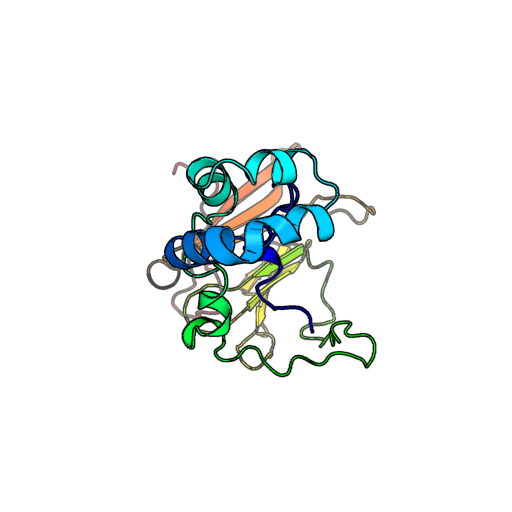? -1.925 8.026 21.996 1.00 96.25 187 ILE A O 1
ATOM 1486 N N . LEU A 1 188 ? -4.074 7.873 22.636 1.00 94.56 188 LEU A N 1
ATOM 1487 C CA . LEU A 1 188 ? -3.899 8.557 23.914 1.00 94.56 188 LEU A CA 1
ATOM 1488 C C . LEU A 1 188 ? -4.015 7.537 25.054 1.00 94.56 188 LEU A C 1
ATOM 1490 O O . LEU A 1 188 ? -5.077 6.968 25.287 1.00 94.56 188 LEU A O 1
ATOM 1494 N N . SER A 1 189 ? -2.929 7.300 25.792 1.00 89.69 189 SER A N 1
ATOM 1495 C CA . SER A 1 189 ? -2.903 6.345 26.907 1.00 89.69 189 SER A CA 1
ATOM 1496 C C . SER A 1 189 ? -2.260 6.963 28.141 1.00 89.69 189 SER A C 1
ATOM 1498 O O . SER A 1 189 ? -1.139 7.462 28.085 1.00 89.69 189 SER A O 1
ATOM 1500 N N . ARG A 1 190 ? -2.949 6.900 29.289 1.00 88.12 190 ARG A N 1
ATOM 1501 C CA . ARG A 1 190 ? -2.491 7.489 30.566 1.00 88.12 190 ARG A CA 1
ATOM 1502 C C . ARG A 1 190 ? -2.050 8.958 30.420 1.00 88.12 190 ARG A C 1
ATOM 1504 O O . ARG A 1 190 ? -1.041 9.356 30.992 1.00 88.12 190 ARG A O 1
ATOM 1511 N N . LYS A 1 191 ? -2.816 9.748 29.653 1.00 87.88 191 LYS A N 1
ATOM 1512 C CA . LYS A 1 191 ? -2.546 11.166 29.326 1.00 87.88 191 LYS A CA 1
ATOM 1513 C C . LYS A 1 191 ? -1.257 11.418 28.525 1.00 87.88 191 LYS A C 1
ATOM 1515 O O . LYS A 1 191 ? -0.799 12.552 28.471 1.00 87.88 191 LYS A O 1
ATOM 1520 N N . ALA A 1 192 ? -0.688 10.387 27.906 1.00 92.06 192 ALA A N 1
ATOM 1521 C CA . ALA A 1 192 ? 0.446 10.510 27.001 1.00 92.06 192 ALA A CA 1
ATOM 1522 C C . ALA A 1 192 ? 0.078 9.967 25.620 1.00 92.06 192 ALA A C 1
ATOM 1524 O O . ALA A 1 192 ? -0.548 8.909 25.500 1.00 92.06 192 ALA A O 1
ATOM 1525 N N . GLU A 1 193 ? 0.483 10.690 24.584 1.00 93.69 193 GLU A N 1
ATOM 1526 C CA . GLU A 1 193 ? 0.371 10.239 23.201 1.00 93.69 193 GLU A CA 1
ATOM 1527 C C . GLU A 1 193 ? 1.419 9.162 22.937 1.00 93.69 193 GLU A C 1
ATOM 1529 O O . GLU A 1 193 ? 2.564 9.263 23.385 1.00 93.69 193 GLU A O 1
ATOM 1534 N N . ARG A 1 194 ? 1.013 8.083 22.271 1.00 94.06 194 ARG A N 1
ATOM 1535 C CA . ARG A 1 194 ? 1.888 6.951 21.954 1.00 94.06 194 ARG A CA 1
ATOM 1536 C C . ARG A 1 194 ? 1.526 6.371 20.603 1.00 94.06 194 ARG A C 1
ATOM 1538 O O . ARG A 1 194 ? 0.377 6.455 20.179 1.00 94.06 194 ARG A O 1
ATOM 1545 N N . ILE A 1 195 ? 2.491 5.711 19.980 1.00 94.56 195 ILE A N 1
ATOM 1546 C CA . ILE A 1 195 ? 2.220 4.786 18.884 1.00 94.56 195 ILE A CA 1
ATOM 1547 C C . ILE A 1 195 ? 1.916 3.417 19.488 1.00 94.56 195 ILE A C 1
ATOM 1549 O O . ILE A 1 195 ? 2.615 2.960 20.394 1.00 94.56 195 ILE A O 1
ATOM 1553 N N . ARG A 1 196 ? 0.857 2.777 18.999 1.00 95.31 196 ARG A N 1
ATOM 1554 C CA . ARG A 1 196 ? 0.529 1.386 19.287 1.00 95.31 196 ARG A CA 1
ATOM 1555 C C . ARG A 1 196 ? 0.715 0.567 18.022 1.00 95.31 196 ARG A C 1
ATOM 1557 O O . ARG A 1 196 ? 0.253 0.964 16.956 1.00 95.31 196 ARG A O 1
ATOM 1564 N N . ILE A 1 197 ? 1.359 -0.582 18.183 1.00 96.44 197 ILE A N 1
ATOM 1565 C CA . ILE A 1 197 ? 1.404 -1.646 17.186 1.00 96.44 197 ILE A CA 1
ATOM 1566 C C . ILE A 1 197 ? 0.561 -2.796 17.731 1.00 96.44 197 ILE A C 1
ATOM 1568 O O . ILE A 1 197 ? 0.783 -3.228 18.866 1.00 96.44 197 ILE A O 1
ATOM 1572 N N . SER A 1 198 ? -0.397 -3.265 16.935 1.00 96.94 198 SER A N 1
ATOM 1573 C CA . SER A 1 198 ? -1.302 -4.353 17.316 1.00 96.94 198 SER A CA 1
ATOM 1574 C C . SER A 1 198 ? -1.338 -5.441 16.242 1.00 96.94 198 SER A C 1
ATOM 1576 O O . SER A 1 198 ? -1.435 -5.141 15.052 1.00 96.94 198 SER A O 1
ATOM 1578 N N . GLU A 1 199 ? -1.282 -6.703 16.671 1.00 98.00 199 GLU A N 1
ATOM 1579 C CA . GLU A 1 199 ? -1.627 -7.886 15.877 1.00 98.00 199 GLU A CA 1
ATOM 1580 C C . GLU A 1 199 ? -3.127 -8.169 16.027 1.00 98.00 199 GLU A C 1
ATOM 1582 O O . GLU A 1 199 ? -3.658 -8.169 17.136 1.00 98.00 199 GLU A O 1
ATOM 1587 N N . PHE A 1 200 ? -3.787 -8.463 14.914 1.00 98.06 200 PHE A N 1
ATOM 1588 C CA . PHE A 1 200 ? -5.160 -8.946 14.836 1.00 98.06 200 PHE A CA 1
ATOM 1589 C C . PHE A 1 200 ? -5.206 -10.231 14.009 1.00 98.06 200 PHE A C 1
ATOM 1591 O O . PHE A 1 200 ? -4.371 -10.460 13.128 1.00 98.06 200 PHE A O 1
ATOM 1598 N N . GLN A 1 201 ? -6.219 -11.054 14.254 1.00 97.62 201 GLN A N 1
ATOM 1599 C CA . GLN A 1 201 ? -6.542 -12.226 13.452 1.00 97.62 201 GLN A CA 1
ATOM 1600 C C . GLN A 1 201 ? -7.799 -12.002 12.618 1.00 97.62 201 GLN A C 1
ATOM 1602 O O . GLN A 1 201 ? -8.712 -11.270 12.997 1.00 97.62 201 GLN A O 1
ATOM 1607 N N . LEU A 1 202 ? -7.844 -12.664 11.467 1.00 97.06 202 LEU A N 1
ATOM 1608 C CA . LEU A 1 202 ? -9.020 -12.737 10.615 1.00 97.06 202 LEU A CA 1
ATOM 1609 C C . LEU A 1 202 ? -10.188 -13.385 11.361 1.00 97.06 202 LEU A C 1
ATOM 1611 O O . LEU A 1 202 ? -10.016 -14.422 12.002 1.00 97.06 202 LEU A O 1
ATOM 1615 N N . LEU A 1 203 ? -11.384 -12.817 11.230 1.00 96.38 203 LEU A N 1
ATOM 1616 C CA . LEU A 1 203 ? -12.578 -13.388 11.831 1.00 96.38 203 LEU A CA 1
ATOM 1617 C C . LEU A 1 203 ? -12.944 -14.702 11.106 1.00 96.38 203 LEU A C 1
ATOM 1619 O O . LEU A 1 203 ? -13.214 -14.666 9.901 1.00 96.38 203 LEU A O 1
ATOM 1623 N N . PRO A 1 204 ? -13.024 -15.859 11.796 1.00 91.69 204 PRO A N 1
ATOM 1624 C CA . PRO A 1 204 ? -13.258 -17.148 11.133 1.00 91.69 204 PRO A CA 1
ATOM 1625 C C . PRO A 1 204 ? -14.575 -17.221 10.349 1.00 91.69 204 PRO A C 1
ATOM 1627 O O . PRO A 1 204 ? -14.665 -17.909 9.336 1.00 91.69 204 PRO A O 1
ATOM 1630 N N . SER A 1 205 ? -15.598 -16.491 10.800 1.00 94.00 205 SER A N 1
ATOM 1631 C CA . SER A 1 205 ? -16.915 -16.435 10.160 1.00 94.00 205 SER A CA 1
ATOM 1632 C C . SER A 1 205 ? -17.004 -15.430 9.008 1.00 94.00 205 SER A C 1
ATOM 1634 O O . SER A 1 205 ? -17.982 -15.449 8.262 1.00 94.00 205 SER A O 1
ATOM 1636 N N . ASN A 1 206 ? -16.018 -14.540 8.847 1.00 93.62 206 ASN A N 1
ATOM 1637 C CA . ASN A 1 206 ? -16.029 -13.513 7.812 1.00 93.62 206 ASN A CA 1
ATOM 1638 C C . ASN A 1 206 ? -14.609 -13.135 7.381 1.00 93.62 206 ASN A C 1
ATOM 1640 O O . ASN A 1 206 ? -13.935 -12.333 8.021 1.00 93.62 206 ASN A O 1
ATOM 1644 N N . VAL A 1 207 ? -14.215 -13.606 6.200 1.00 92.25 207 VAL A N 1
ATOM 1645 C CA . VAL A 1 207 ? -12.905 -13.304 5.606 1.00 92.25 207 VAL A CA 1
ATOM 1646 C C . VAL A 1 207 ? -12.686 -11.818 5.302 1.00 92.25 207 VAL A C 1
ATOM 1648 O O . VAL A 1 207 ? -11.562 -11.421 5.009 1.00 92.25 207 VAL A O 1
ATOM 1651 N N . ASN A 1 208 ? -13.732 -10.989 5.331 1.00 96.25 208 ASN A N 1
ATOM 1652 C CA . ASN A 1 208 ? -13.666 -9.541 5.132 1.00 96.25 208 ASN A CA 1
ATOM 1653 C C . ASN A 1 208 ? -13.747 -8.753 6.453 1.00 96.25 208 ASN A C 1
ATOM 1655 O O . ASN A 1 208 ? -14.077 -7.571 6.412 1.00 96.25 208 ASN A O 1
ATOM 1659 N N . ALA A 1 209 ? -13.461 -9.371 7.603 1.00 97.31 209 ALA A N 1
ATOM 1660 C CA . ALA A 1 209 ? -13.381 -8.685 8.892 1.00 97.31 209 ALA A CA 1
ATOM 1661 C C . ALA A 1 209 ? -12.269 -9.261 9.778 1.00 97.31 209 ALA A C 1
ATOM 1663 O O . ALA A 1 209 ? -11.993 -10.459 9.735 1.00 97.31 209 ALA A O 1
ATOM 1664 N N . LEU A 1 210 ? -11.661 -8.413 10.603 1.00 97.56 210 LEU A N 1
ATOM 1665 C CA . LEU A 1 210 ? -10.768 -8.821 11.685 1.00 97.56 210 LEU A CA 1
ATOM 1666 C C . LEU A 1 210 ? -11.546 -9.026 12.986 1.00 97.56 210 LEU A C 1
ATOM 1668 O O . LEU A 1 210 ? -12.543 -8.355 13.255 1.00 97.56 210 LEU A O 1
ATOM 1672 N N . ASP A 1 211 ? -11.079 -9.968 13.797 1.00 97.12 211 ASP A N 1
ATOM 1673 C CA . ASP A 1 211 ? -11.603 -10.218 15.130 1.00 97.12 211 ASP A CA 1
ATOM 1674 C C . ASP A 1 211 ? -11.022 -9.203 16.120 1.00 97.12 211 ASP A C 1
ATOM 1676 O O . ASP A 1 211 ? -9.858 -9.286 16.509 1.00 97.12 211 ASP A O 1
ATOM 1680 N N . HIS A 1 212 ? -11.845 -8.256 16.565 1.00 95.50 212 HIS A N 1
ATOM 1681 C CA . HIS A 1 212 ? -11.450 -7.261 17.563 1.00 95.50 212 HIS A CA 1
ATOM 1682 C C . HIS A 1 212 ? -11.026 -7.874 18.904 1.00 95.50 212 HIS A C 1
ATOM 1684 O O . HIS A 1 212 ? -10.209 -7.287 19.606 1.00 95.50 212 HIS A O 1
ATOM 1690 N N . THR A 1 213 ? -11.536 -9.057 19.260 1.00 95.88 213 THR A N 1
ATOM 1691 C CA . THR A 1 213 ? -11.169 -9.738 20.513 1.00 95.88 213 THR A CA 1
ATOM 1692 C C . THR A 1 213 ? -9.794 -10.400 20.446 1.00 95.88 213 THR A C 1
ATOM 1694 O O . THR A 1 213 ? -9.231 -10.765 21.476 1.00 95.88 213 THR A O 1
ATOM 1697 N N . SER A 1 214 ? -9.229 -10.516 19.240 1.00 96.38 214 SER A N 1
ATOM 1698 C CA . SER A 1 214 ? -7.913 -11.107 19.007 1.00 96.38 214 SER A CA 1
ATOM 1699 C C . SER A 1 214 ? -6.749 -10.120 19.144 1.00 96.38 214 SER A C 1
ATOM 1701 O O . SER A 1 214 ? -5.605 -10.541 18.971 1.00 96.38 214 SER A O 1
ATOM 1703 N N . GLU A 1 215 ? -7.022 -8.838 19.435 1.00 96.12 215 GLU A N 1
ATOM 1704 C CA . GLU A 1 215 ? -5.994 -7.797 19.524 1.00 96.12 215 GLU A CA 1
ATOM 1705 C C . GLU A 1 215 ? -4.879 -8.188 20.504 1.00 96.12 215 GLU A C 1
ATOM 1707 O O . GLU A 1 215 ? -5.124 -8.481 21.676 1.00 96.12 215 GLU A O 1
ATOM 1712 N N . ARG A 1 216 ? -3.631 -8.137 20.032 1.00 94.12 216 ARG A N 1
ATOM 1713 C CA . ARG A 1 216 ? -2.428 -8.235 20.867 1.00 94.12 216 ARG A CA 1
ATOM 1714 C C . ARG A 1 216 ? -1.527 -7.046 20.582 1.00 94.12 216 ARG A C 1
ATOM 1716 O O . ARG A 1 216 ? -1.037 -6.910 19.465 1.00 94.12 216 ARG A O 1
ATOM 1723 N N . SER A 1 217 ? -1.295 -6.201 21.580 1.00 85.62 217 SER A N 1
ATOM 1724 C CA . SER A 1 217 ? -0.447 -5.010 21.442 1.00 85.62 217 SER A CA 1
ATOM 1725 C C . SER A 1 217 ? 0.881 -5.159 22.181 1.00 85.62 217 SER A C 1
ATOM 1727 O O . SER A 1 217 ? 0.909 -5.740 23.272 1.00 85.62 217 SER A O 1
ATOM 1729 N N . GLU A 1 218 ? 1.958 -4.563 21.659 1.00 64.25 218 GLU A N 1
ATOM 1730 C CA . GLU A 1 218 ? 3.221 -4.460 22.404 1.00 64.25 218 GLU A CA 1
ATOM 1731 C C . GLU A 1 218 ? 2.987 -3.777 23.767 1.00 64.25 218 GLU A C 1
ATOM 1733 O O . GLU A 1 218 ? 2.540 -2.633 23.859 1.00 64.25 218 GLU A O 1
ATOM 1738 N N . GLY A 1 219 ? 3.230 -4.530 24.845 1.00 56.47 219 GLY A N 1
ATOM 1739 C CA . GLY A 1 219 ? 2.878 -4.175 26.227 1.00 56.47 219 GLY A CA 1
ATOM 1740 C C . GLY A 1 219 ? 2.118 -5.284 26.967 1.00 56.47 219 GLY A C 1
ATOM 1741 O O . GLY A 1 219 ? 2.192 -5.370 28.191 1.00 56.47 219 GLY A O 1
ATOM 1742 N N . GLN A 1 220 ? 1.467 -6.186 26.228 1.00 48.22 220 GLN A N 1
ATOM 1743 C CA . GLN A 1 220 ? 0.968 -7.480 26.698 1.00 48.22 220 GLN A CA 1
ATOM 1744 C C . GLN A 1 220 ? 1.794 -8.565 25.990 1.00 48.22 220 GLN A C 1
ATOM 1746 O O . GLN A 1 220 ? 1.465 -8.922 24.871 1.00 48.22 220 GLN A O 1
ATOM 1751 N N . ARG A 1 221 ? 2.919 -8.981 26.600 1.00 35.34 221 ARG A N 1
ATOM 1752 C CA . ARG A 1 221 ? 3.881 -10.026 26.156 1.00 35.34 221 ARG A CA 1
ATOM 1753 C C . ARG A 1 221 ? 3.584 -10.721 24.806 1.00 35.34 221 ARG A C 1
ATOM 1755 O O . ARG A 1 221 ? 2.636 -11.502 24.717 1.00 35.34 221 ARG A O 1
ATOM 1762 N N . LEU A 1 222 ? 4.473 -10.502 23.829 1.00 44.53 222 LEU A N 1
ATOM 1763 C CA . LEU A 1 222 ? 4.764 -11.469 22.760 1.00 44.53 222 LEU A CA 1
ATOM 1764 C C . LEU A 1 222 ? 5.337 -12.766 23.350 1.00 44.53 222 LEU A C 1
ATOM 1766 O O . LEU A 1 222 ? 6.053 -12.669 24.378 1.00 44.53 222 LEU A O 1
#

Radius of gyration: 24.21 Å; Cα contacts (8 Å, |Δi|>4): 364; chains: 1; bounding box: 60×40×62 Å

Secondary structure (DSSP, 8-state):
---TTHHHHTT-SSTTSPPPSSPPBPHHHHHHHHHHHGGGHHHH---HHHHHGGG-HHHHHHHHB-SSGGG-BTHHHH-TTTSTT----EE-TT--EE--------S-SSEEEEEE--SSS--EEEEETTTEEEEE-TTSPBPSS-SEE-TTT----SSTT---SEEEEEE-TTHHHH-EEEEEEEEEETTEEEEEEEEEEEETTEEEEEEEEEEEETTS--

Organism: Scyliorhinus torazame (NCBI:txid75743)

Mean predicted aligned error: 13.02 Å

pLDDT: mean 87.6, std 10.79, range [35.34, 98.44]

Solvent-accessible surface area (backbone atoms only — not comparable to full-atom values): 12994 Å² total; per-residue (Å²): 103,76,62,94,55,46,40,67,22,20,46,54,80,44,95,86,43,78,61,49,95,58,65,20,23,27,71,75,52,32,57,54,43,50,76,74,47,38,84,50,45,66,76,74,45,92,50,63,73,64,47,68,28,61,83,37,68,67,64,36,39,67,67,34,42,48,92,57,69,75,55,8,41,65,55,43,82,72,31,68,78,75,61,50,87,74,70,89,84,46,53,52,98,89,29,52,72,62,82,81,90,75,89,74,79,78,96,68,60,64,71,60,43,75,50,65,59,87,62,82,69,64,36,38,36,41,32,20,27,63,20,41,26,37,35,26,43,66,88,55,50,70,50,94,55,55,25,39,81,36,54,90,59,33,35,66,66,93,54,88,88,57,78,54,4,32,61,46,76,46,62,40,97,57,23,77,82,66,35,36,35,37,39,37,29,24,28,74,53,95,92,38,80,42,81,45,48,34,38,32,32,50,25,92,92,37,91,63,28,50,32,78,89,53,61,44,39,87,89,59,79,132

Sequence (222 aa):
RCSPFAAHLYDAEDANTPVRMLPGLCPDYCTDFWKRCRSTLSLLTGDQRTMDLESDRERFCGYLVLRDPEYCYPNVLSSNRLNANLGAVRADPEGCLQICLKEVANRLRNPVAMLHAADGTHRFFIAEQVGLVWAYLANGSKVSRPFLNLTEAVLTSPWLGDERGFLGLAFHPSFKRNGKVYVYYSILSRKAERIRISEFQLLPSNVNALDHTSERSEGQRL

InterPro domains:
  IPR011041 Soluble quinoprotein glucose/sorbosone dehydrogenase, beta-propeller domain superfamily [SSF50952] (99-186)
  IPR011042 Six-bladed beta-propeller, TolB-like [G3DSA:2.120.10.30] (39-220)
  IPR012938 Glucose/Sorbosone dehydrogenase [PF07995] (108-202)

Foldseek 3Di:
DDDPLQCVQQVVPDPPDPGHPGGAAALVVLLVCLVPPLVCVVVRDPDPVSVVCSVPSVVNNVVRHDPDNCSHPPNVVVDPVNPPPPPDFDADPVGHTDDDDDDLDDPAAQWQDKADQPLPQCKIWTDHQLAFIWIAGNVSDTDPHTQTHPNVFFDDDPDPPPCAGWNDKDHDPVCNPWQKIKTWGWGQDPNDIDIKIWIWGQDPVDNSHTDPVRIDIVVRDD

Nearest PDB structures (foldseek):
  7pgm-assembly1_C  TM=9.806E-01  e=9.208E-12  Homo sapiens
  3ho4-assembly1_A  TM=9.758E-01  e=1.034E-11  Homo sapiens
  2wg3-assembly2_D  TM=9.788E-01  e=1.305E-11  Homo sapiens
  3ho5-assembly2_B  TM=9.732E-01  e=2.775E-11  Homo sapiens
  2wft-assembly1_A  TM=9.732E-01  e=4.416E-11  Homo sapiens